Protein AF-0000000072269803 (afdb_homodimer)

Sequence (374 aa):
MGAVWAPRRAKESGGPDKSCRRLPPVCRCPGGLPLRHPNRYKWSHQEDRMQIQALGNVVLTPQPLADAEFYVRHFGFRYAAQLDWYVSLQHADLNGFFLDFMDGHHPAAPASLQGQTSKPFVAFIVDDAQAEAQRLGQAGLTLLKPVTDELWGQRRFQVGGPNGAVIEVVQRIAPDAGWVKANLGAEMGAVWAPRRAKESGGPDKSCRRLPPVCRCPGGLPLRHPNRYKWSHQEDRMQIQALGNVVLTPQPLADAEFYVRHFGFRYAAQLDWYVSLQHADLNGFFLDFMDGHHPAAPASLQGQTSKPFVAFIVDDAQAEAQRLGQAGLTLLKPVTDELWGQRRFQVGGPNGAVIEVVQRIAPDAGWVKANLGAE

Organism: Deinococcus radiodurans (strain ATCC 13939 / DSM 20539 / JCM 16871 / CCUG 27074 / LMG 4051 / NBRC 15346 / NCIMB 9279 / VKM B-1422 / R1) (NCBI:txid243230)

Secondary structure (DSSP, 8-state):
-----------------------------TT----SS--SS---SGGGSPP-SEEEEEEEES-HHHHHHHHHHHH--EEEEE-SSEEEEE-TTSTTEEEEEEETTSTTS-GGGTT-----EEEEEES-HHHHHHHHHHTTPPEEEEEEEETTTEEEEEEE-GGG-EEEEEEE-PPPHHHHHHHH---/-----------------------------TT-----S--SS---SGGGSPP-SEEEEEEEES-HHHHHHHHHHHH--EEEEE-SSEEEEE-TTSTTEEEEEEETTSTTS-GGGTT-----EEEEEES-HHHHHHHHHHTTPPEEEEEEEETTTEEEEEEE-GGG-EEEEEEE-PPPHHHHHHHH---

Nearest PDB structures (foldseek):
  3vcx-assembly1_A  TM=9.180E-01  e=2.295E-13  Rhodopseudomonas palustris CGA009
  3vcx-assembly1_B  TM=9.201E-01  e=1.139E-12  Rhodopseudomonas palustris CGA009
  3e5d-assembly1_A-2  TM=6.428E-01  e=2.412E-07  Listeria monocytogenes serotype 4b str. F2365
  1ss4-assembly1_A  TM=6.475E-01  e=5.944E-06  Bacillus cereus
  3kol-assembly1_A-2  TM=6.472E-01  e=4.270E-05  Nostoc punctiforme PCC 73102

pLDDT: mean 80.05, std 27.45, range [26.72, 98.88]

Structure (mmCIF, N/CA/C/O backbone):
data_AF-0000000072269803-model_v1
#
loop_
_entity.id
_entity.type
_entity.pdbx_description
1 polymer 'VOC domain-containing protein'
#
loop_
_atom_site.group_PDB
_atom_site.id
_atom_site.type_symbol
_atom_site.label_atom_id
_atom_site.label_alt_id
_atom_site.label_comp_id
_atom_site.label_asym_id
_atom_site.label_entity_id
_atom_site.label_seq_id
_atom_site.pdbx_PDB_ins_code
_atom_site.Cartn_x
_atom_site.Cartn_y
_atom_site.Cartn_z
_atom_site.occupancy
_atom_site.B_iso_or_equiv
_atom_site.auth_seq_id
_atom_site.auth_comp_id
_atom_site.auth_asym_id
_atom_site.auth_atom_id
_atom_site.pdbx_PDB_model_num
ATOM 1 N N . MET A 1 1 ? -11.266 -51.531 69.812 1 26.73 1 MET A N 1
ATOM 2 C CA . MET A 1 1 ? -10.281 -50.469 69.75 1 26.73 1 MET A CA 1
ATOM 3 C C . MET A 1 1 ? -10.406 -49.656 68.5 1 26.73 1 MET A C 1
ATOM 5 O O . MET A 1 1 ? -10.305 -50.188 67.375 1 26.73 1 MET A O 1
ATOM 9 N N . GLY A 1 2 ? -11.25 -48.625 68.438 1 27.83 2 GLY A N 1
ATOM 10 C CA . GLY A 1 2 ? -11.992 -47.906 67.438 1 27.83 2 GLY A CA 1
ATOM 11 C C . GLY A 1 2 ? -11.133 -47 66.625 1 27.83 2 GLY A C 1
ATOM 12 O O . GLY A 1 2 ? -10.516 -46.062 67.125 1 27.83 2 GLY A O 1
ATOM 13 N N . ALA A 1 3 ? -10.453 -47.562 65.562 1 29.95 3 ALA A N 1
ATOM 14 C CA . ALA A 1 3 ? -9.477 -46.906 64.688 1 29.95 3 ALA A CA 1
ATOM 15 C C . ALA A 1 3 ? -10.055 -45.656 64.062 1 29.95 3 ALA A C 1
ATOM 17 O O . ALA A 1 3 ? -11.125 -45.688 63.469 1 29.95 3 ALA A O 1
ATOM 18 N N . VAL A 1 4 ? -9.953 -44.5 64.75 1 29.19 4 VAL A N 1
ATOM 19 C CA . VAL A 1 4 ? -10.391 -43.156 64.438 1 29.19 4 VAL A CA 1
ATOM 20 C C . VAL A 1 4 ? -9.789 -42.75 63.094 1 29.19 4 VAL A C 1
ATOM 22 O O . VAL A 1 4 ? -8.57 -42.812 62.906 1 29.19 4 VAL A O 1
ATOM 25 N N . TRP A 1 5 ? -10.469 -42.906 61.938 1 26.72 5 TRP A N 1
ATOM 26 C CA . TRP A 1 5 ? -10.18 -42.594 60.531 1 26.72 5 TRP A CA 1
ATOM 27 C C . TRP A 1 5 ? -9.891 -41.094 60.344 1 26.72 5 TRP A C 1
ATOM 29 O O . TRP A 1 5 ? -10.758 -40.25 60.594 1 26.72 5 TRP A O 1
ATOM 39 N N . ALA A 1 6 ? -8.688 -40.625 60.781 1 31.66 6 ALA A N 1
ATOM 40 C CA . ALA A 1 6 ? -8.359 -39.219 60.625 1 31.66 6 ALA A CA 1
ATOM 41 C C . ALA A 1 6 ? -8.453 -38.781 59.188 1 31.66 6 ALA A C 1
ATOM 43 O O . ALA A 1 6 ? -7.988 -39.469 58.281 1 31.66 6 ALA A O 1
ATOM 44 N N . PRO A 1 7 ? -9.352 -37.75 58.875 1 30.16 7 PRO A N 1
ATOM 45 C CA . PRO A 1 7 ? -9.648 -37.281 57.5 1 30.16 7 PRO A CA 1
ATOM 46 C C . PRO A 1 7 ? -8.422 -36.719 56.812 1 30.16 7 PRO A C 1
ATOM 48 O O . PRO A 1 7 ? -7.562 -36.094 57.438 1 30.16 7 PRO A O 1
ATOM 51 N N . ARG A 1 8 ? -7.895 -37.406 55.75 1 29.75 8 ARG A N 1
ATOM 52 C CA . ARG A 1 8 ? -6.75 -37.031 54.906 1 29.75 8 ARG A CA 1
ATOM 53 C C . ARG A 1 8 ? -6.883 -35.625 54.375 1 29.75 8 ARG A C 1
ATOM 55 O O . ARG A 1 8 ? -7.898 -35.25 53.781 1 29.75 8 ARG A O 1
ATOM 62 N N . ARG A 1 9 ? -6.285 -34.656 55.062 1 28.06 9 ARG A N 1
ATOM 63 C CA . ARG A 1 9 ? -6.211 -33.281 54.625 1 28.06 9 ARG A CA 1
ATOM 64 C C . ARG A 1 9 ? -5.766 -33.219 53.156 1 28.06 9 ARG A C 1
ATOM 66 O O . ARG A 1 9 ? -4.773 -33.844 52.781 1 28.06 9 ARG A O 1
ATOM 73 N N . ALA A 1 10 ? -6.723 -32.875 52.219 1 29.17 10 ALA A N 1
ATOM 74 C CA . ALA A 1 10 ? -6.586 -32.656 50.781 1 29.17 10 ALA A CA 1
ATOM 75 C C . ALA A 1 10 ? -5.387 -31.766 50.469 1 29.17 10 ALA A C 1
ATOM 77 O O . ALA A 1 10 ? -5.188 -30.734 51.125 1 29.17 10 ALA A O 1
ATOM 78 N N . LYS A 1 11 ? -4.359 -32.344 49.906 1 28.97 11 LYS A N 1
ATOM 79 C CA . LYS A 1 11 ? -3.125 -31.719 49.438 1 28.97 11 LYS A CA 1
ATOM 80 C C . LYS A 1 11 ? -3.418 -30.453 48.625 1 28.97 11 LYS A C 1
ATOM 82 O O . LYS A 1 11 ? -4.359 -30.406 47.844 1 28.97 11 LYS A O 1
ATOM 87 N N . GLU A 1 12 ? -3.088 -29.266 49.125 1 29.64 12 GLU A N 1
ATOM 88 C CA . GLU A 1 12 ? -3.078 -27.922 48.5 1 29.64 12 GLU A CA 1
ATOM 89 C C . GLU A 1 12 ? -2.438 -27.953 47.125 1 29.64 12 GLU A C 1
ATOM 91 O O . GLU A 1 12 ? -1.262 -28.281 47 1 29.64 12 GLU A O 1
ATOM 96 N N . SER A 1 13 ? -3.229 -28.484 46.094 1 27.02 13 SER A N 1
ATOM 97 C CA . SER A 1 13 ? -2.736 -28.562 44.719 1 27.02 13 SER A CA 1
ATOM 98 C C . SER A 1 13 ? -2.016 -27.281 44.344 1 27.02 13 SER A C 1
ATOM 100 O O . SER A 1 13 ? -2.232 -26.219 44.938 1 27.02 13 SER A O 1
ATOM 102 N N . GLY A 1 14 ? -1.002 -27.391 43.469 1 29.14 14 GLY A N 1
ATOM 103 C CA . GLY A 1 14 ? 0.102 -26.656 42.875 1 29.14 14 GLY A CA 1
ATOM 104 C C . GLY A 1 14 ? -0.323 -25.344 42.25 1 29.14 14 GLY A C 1
ATOM 105 O O . GLY A 1 14 ? -1.505 -25.141 41.969 1 29.14 14 GLY A O 1
ATOM 106 N N . GLY A 1 15 ? 0.372 -24.25 42.594 1 30.38 15 GLY A N 1
ATOM 107 C CA . GLY A 1 15 ? 0.338 -22.859 42.156 1 30.38 15 GLY A CA 1
ATOM 108 C C . GLY A 1 15 ? 0.181 -22.719 40.656 1 30.38 15 GLY A C 1
ATOM 109 O O . GLY A 1 15 ? 0.429 -23.656 39.875 1 30.38 15 GLY A O 1
ATOM 110 N N . PRO A 1 16 ? -0.668 -21.734 40.25 1 30.94 16 PRO A N 1
ATOM 111 C CA . PRO A 1 16 ? -0.984 -21.484 38.844 1 30.94 16 PRO A CA 1
ATOM 112 C C . PRO A 1 16 ? 0.262 -21.406 37.969 1 30.94 16 PRO A C 1
ATOM 114 O O . PRO A 1 16 ? 1.328 -21 38.438 1 30.94 16 PRO A O 1
ATOM 117 N N . ASP A 1 17 ? 0.506 -22.469 37.125 1 27.98 17 ASP A N 1
ATOM 118 C CA . ASP A 1 17 ? 1.553 -22.469 36.094 1 27.98 17 ASP A CA 1
ATOM 119 C C . ASP A 1 17 ? 1.541 -21.188 35.281 1 27.98 17 ASP A C 1
ATOM 121 O O . ASP A 1 17 ? 0.57 -20.906 34.562 1 27.98 17 ASP A O 1
ATOM 125 N N . LYS A 1 18 ? 2.049 -20.062 35.844 1 32 18 LYS A N 1
ATOM 126 C CA . LYS A 1 18 ? 2.334 -18.828 35.094 1 32 18 LYS A CA 1
ATOM 127 C C . LYS A 1 18 ? 3.066 -19.141 33.781 1 32 18 LYS A C 1
ATOM 129 O O . LYS A 1 18 ? 4.199 -18.688 33.594 1 32 18 LYS A O 1
ATOM 134 N N . SER A 1 19 ? 2.92 -20.375 33.281 1 27.56 19 SER A N 1
ATOM 135 C CA . SER A 1 19 ? 3.639 -20.484 32.031 1 27.56 19 SER A CA 1
ATOM 136 C C . SER A 1 19 ? 3.197 -19.422 31.031 1 27.56 19 SER A C 1
ATOM 138 O O . SER A 1 19 ? 2.09 -19.484 30.5 1 27.56 19 SER A O 1
ATOM 140 N N . CYS A 1 20 ? 3.361 -18.188 31.422 1 27.19 20 CYS A N 1
ATOM 141 C CA . CYS A 1 20 ? 3.213 -17.156 30.406 1 27.19 20 CYS A CA 1
ATOM 142 C C . CYS A 1 20 ? 3.773 -17.625 29.078 1 27.19 20 CYS A C 1
ATOM 144 O O . CYS A 1 20 ? 4.969 -17.922 28.953 1 27.19 20 CYS A O 1
ATOM 146 N N . ARG A 1 21 ? 2.979 -18.297 28.344 1 28.14 21 ARG A N 1
ATOM 147 C CA . ARG A 1 21 ? 3.344 -18.609 26.969 1 28.14 21 ARG A CA 1
ATOM 148 C C . ARG A 1 21 ? 3.98 -17.406 26.281 1 28.14 21 ARG A C 1
ATOM 150 O O . ARG A 1 21 ? 3.35 -16.359 26.141 1 28.14 21 ARG A O 1
ATOM 157 N N . ARG A 1 22 ? 5.301 -17.188 26.406 1 28.2 22 ARG A N 1
ATOM 158 C CA . ARG A 1 22 ? 6.074 -16.281 25.578 1 28.2 22 ARG A CA 1
ATOM 159 C C . ARG A 1 22 ? 5.535 -16.266 24.141 1 28.2 22 ARG A C 1
ATOM 161 O O . ARG A 1 22 ? 5.332 -17.328 23.547 1 28.2 22 ARG A O 1
ATOM 168 N N . LEU A 1 23 ? 4.805 -15.242 23.781 1 29.41 23 LEU A N 1
ATOM 169 C CA . LEU A 1 23 ? 4.406 -15.062 22.391 1 29.41 23 LEU A CA 1
ATOM 170 C C . LEU A 1 23 ? 5.535 -15.461 21.453 1 29.41 23 LEU A C 1
ATOM 172 O O . LEU A 1 23 ? 6.711 -15.234 21.75 1 29.41 23 LEU A O 1
ATOM 176 N N . PRO A 1 24 ? 5.27 -16.453 20.562 1 27.8 24 PRO A N 1
ATOM 177 C CA . PRO A 1 24 ? 6.371 -16.875 19.688 1 27.8 24 PRO A CA 1
ATOM 178 C C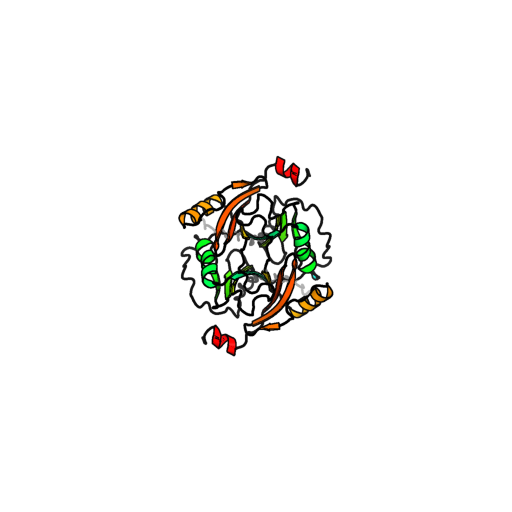 . PRO A 1 24 ? 7.164 -15.703 19.125 1 27.8 24 PRO A C 1
ATOM 180 O O . PRO A 1 24 ? 6.625 -14.602 18.984 1 27.8 24 PRO A O 1
ATOM 183 N N . PRO A 1 25 ? 8.461 -15.633 19.344 1 27.2 25 PRO A N 1
ATOM 184 C CA . PRO A 1 25 ? 9.305 -14.602 18.734 1 27.2 25 PRO A CA 1
ATOM 185 C C . PRO A 1 25 ? 8.875 -14.25 17.312 1 27.2 25 PRO A C 1
ATOM 187 O O . PRO A 1 25 ? 8.203 -15.047 16.656 1 27.2 25 PRO A O 1
ATOM 190 N N . VAL A 1 26 ? 8.922 -12.953 16.922 1 29.62 26 VAL A N 1
ATOM 191 C CA . VAL A 1 26 ? 8.82 -12.422 15.57 1 29.62 26 VAL A CA 1
ATOM 192 C C . VAL A 1 26 ? 9.445 -13.406 14.578 1 29.62 26 VAL A C 1
ATOM 194 O O . VAL A 1 26 ? 10.594 -13.812 14.75 1 29.62 26 VAL A O 1
ATOM 197 N N . CYS A 1 27 ? 8.594 -14.195 14.047 1 27.06 27 CYS A N 1
ATOM 198 C CA . CYS A 1 27 ? 9.055 -15.125 13.023 1 27.06 27 CYS A CA 1
ATOM 199 C C . CYS A 1 27 ? 10.141 -14.484 12.156 1 27.06 27 CYS A C 1
ATOM 201 O O . CYS A 1 27 ? 9.914 -13.445 11.539 1 27.06 27 CYS A O 1
ATOM 203 N N . ARG A 1 28 ? 11.32 -14.609 12.562 1 28.02 28 ARG A N 1
ATOM 204 C CA . ARG A 1 28 ? 12.375 -14.359 11.578 1 28.02 28 ARG A CA 1
ATOM 205 C C . ARG A 1 28 ? 12.039 -15.008 10.242 1 28.02 28 ARG A C 1
ATOM 207 O O . ARG A 1 28 ? 11.75 -16.203 10.18 1 28.02 28 ARG A O 1
ATOM 214 N N . CYS A 1 29 ? 11.484 -14.227 9.344 1 31.16 29 CYS A N 1
ATOM 215 C CA . CYS A 1 29 ? 11.359 -14.812 8.016 1 31.16 29 CYS A CA 1
ATOM 216 C C . CYS A 1 29 ? 12.555 -15.703 7.699 1 31.16 29 CYS A C 1
ATOM 218 O O . CYS A 1 29 ? 13.703 -15.266 7.793 1 31.16 29 CYS A O 1
ATOM 220 N N . PRO A 1 30 ? 12.367 -16.953 7.91 1 32.56 30 PRO A N 1
ATOM 221 C CA . PRO A 1 30 ? 13.57 -17.719 7.609 1 32.56 30 PRO A CA 1
ATOM 222 C C . PRO A 1 30 ? 14.359 -17.156 6.434 1 32.56 30 PRO A C 1
ATOM 224 O O . PRO A 1 30 ? 15.594 -17.141 6.461 1 32.56 30 PRO A O 1
ATOM 227 N N . GLY A 1 31 ? 13.781 -17.359 5.277 1 34.03 31 GLY A N 1
ATOM 228 C CA . GLY A 1 31 ? 14.484 -17.156 4.023 1 34.03 31 GLY A CA 1
ATOM 229 C C . GLY A 1 31 ? 14.844 -15.711 3.775 1 34.03 31 GLY A C 1
ATOM 230 O O . GLY A 1 31 ? 14.336 -15.086 2.842 1 34.03 31 GLY A O 1
ATOM 231 N N . GLY A 1 32 ? 15.008 -15 4.734 1 35.28 32 GLY A N 1
ATOM 232 C CA . GLY A 1 32 ? 15.359 -13.609 4.504 1 35.28 32 GLY A CA 1
ATOM 233 C C . GLY A 1 32 ? 16.547 -13.438 3.57 1 35.28 32 GLY A C 1
ATOM 234 O O . GLY A 1 32 ? 17.531 -14.156 3.684 1 35.28 32 GLY A O 1
ATOM 235 N N . LEU A 1 33 ? 16.234 -13.164 2.355 1 40.75 33 LEU A N 1
ATOM 236 C CA . LEU A 1 33 ? 17.359 -12.828 1.493 1 40.75 33 LEU A CA 1
ATOM 237 C C . LEU A 1 33 ? 18.344 -11.938 2.223 1 40.75 33 LEU A C 1
ATOM 239 O O . LEU A 1 33 ? 17.969 -11.133 3.074 1 40.75 33 LEU A O 1
ATOM 243 N N . PRO A 1 34 ? 19.5 -12.445 2.236 1 43.88 34 PRO A N 1
ATOM 244 C CA . PRO A 1 34 ? 20.562 -11.695 2.934 1 43.88 34 PRO A CA 1
ATOM 245 C C . PRO A 1 34 ? 20.562 -10.211 2.572 1 43.88 34 PRO A C 1
ATOM 247 O O . PRO A 1 34 ? 20.203 -9.844 1.452 1 43.88 34 PRO A O 1
ATOM 250 N N . LEU A 1 35 ? 20.469 -9.422 3.633 1 44.66 35 LEU A N 1
ATOM 251 C CA . LEU A 1 35 ? 20.688 -7.988 3.51 1 44.66 35 LEU A CA 1
ATOM 252 C C . LEU A 1 35 ? 22.109 -7.695 3.045 1 44.66 35 LEU A C 1
ATOM 254 O O . LEU A 1 35 ? 23.078 -8.148 3.662 1 44.66 35 LEU A O 1
ATOM 258 N N . ARG A 1 36 ? 22.266 -7.664 1.857 1 41.09 36 ARG A N 1
ATOM 259 C CA . ARG A 1 36 ? 23.625 -7.32 1.49 1 41.09 36 ARG A CA 1
ATOM 260 C C . ARG A 1 36 ? 24.125 -6.102 2.271 1 41.09 36 ARG A C 1
ATOM 262 O O . ARG A 1 36 ? 25.297 -6 2.592 1 41.09 36 ARG A O 1
ATOM 269 N N . HIS A 1 37 ? 23.516 -4.984 1.985 1 44.38 37 HIS A N 1
ATOM 270 C CA . HIS A 1 37 ? 24.094 -3.736 2.467 1 44.38 37 HIS A CA 1
ATOM 271 C C . HIS A 1 37 ? 23.516 -3.35 3.826 1 44.38 37 HIS A C 1
ATOM 273 O O . HIS A 1 37 ? 22.297 -3.145 3.957 1 44.38 37 HIS A O 1
ATOM 279 N N . PRO A 1 38 ? 24.234 -3.691 4.93 1 44.19 38 PRO A N 1
ATOM 280 C CA . PRO A 1 38 ? 23.75 -3.205 6.223 1 44.19 38 PRO A CA 1
ATOM 281 C C . PRO A 1 38 ? 23.25 -1.766 6.16 1 44.19 38 PRO A C 1
ATOM 283 O O . PRO A 1 38 ? 23.688 -0.989 5.309 1 44.19 38 PRO A O 1
ATOM 286 N N . ASN A 1 39 ? 21.969 -1.519 6.746 1 49.59 39 ASN A N 1
ATOM 287 C CA . ASN A 1 39 ? 21.312 -0.212 6.801 1 49.59 39 ASN A CA 1
ATOM 288 C C . ASN A 1 39 ? 22.328 0.896 7.113 1 49.59 39 ASN A C 1
ATOM 290 O O . ASN A 1 39 ? 22.781 1.017 8.25 1 49.59 39 ASN A O 1
ATOM 294 N N . ARG A 1 40 ? 23.172 1.251 6.273 1 45.72 40 ARG A N 1
ATOM 295 C CA . ARG A 1 40 ? 24.078 2.391 6.426 1 45.72 40 ARG A CA 1
ATOM 296 C C . ARG A 1 40 ? 23.391 3.537 7.156 1 45.72 40 ARG A C 1
ATOM 298 O O . ARG A 1 40 ? 24.031 4.488 7.59 1 45.72 40 ARG A O 1
ATOM 305 N N . TYR A 1 41 ? 22.172 3.684 6.926 1 45.94 41 TYR A N 1
ATOM 306 C CA . TYR A 1 41 ? 21.484 4.758 7.633 1 45.94 41 TYR A CA 1
ATOM 307 C C . TYR A 1 41 ? 21.172 4.348 9.062 1 45.94 41 TYR A C 1
ATOM 309 O O . TYR A 1 41 ? 20.281 3.523 9.297 1 45.94 41 TYR A O 1
ATOM 317 N N . LYS A 1 42 ? 22.281 4.219 9.773 1 43.97 42 LYS A N 1
ATOM 318 C CA . LYS A 1 42 ? 22.125 3.959 11.203 1 43.97 42 LYS A CA 1
ATOM 319 C C . LYS A 1 42 ? 21.141 4.953 11.828 1 43.97 42 LYS A C 1
ATOM 321 O O . LYS A 1 42 ? 21.453 6.145 11.93 1 43.97 42 LYS A O 1
ATOM 326 N N . TRP A 1 43 ? 19.859 4.773 11.516 1 46.03 43 TRP A N 1
ATOM 327 C CA . TRP A 1 43 ? 19.031 5.535 12.445 1 46.03 43 TRP A CA 1
ATOM 328 C C . TRP A 1 43 ? 19.547 5.379 13.883 1 46.03 43 TRP A C 1
ATOM 330 O O . TRP A 1 43 ? 19.625 4.262 14.398 1 46.03 43 TRP A O 1
ATOM 340 N N . SER A 1 44 ? 20.656 5.941 14.117 1 43.97 44 SER A N 1
ATOM 341 C CA . SER A 1 44 ? 21.234 5.867 15.445 1 43.97 44 SER A CA 1
ATOM 342 C C . SER A 1 44 ? 20.188 5.508 16.5 1 43.97 44 SER A C 1
ATOM 344 O O . SER A 1 44 ? 20.406 4.598 17.297 1 43.97 44 SER A O 1
ATOM 346 N N . HIS A 1 45 ? 19.375 6.445 17.094 1 45.5 45 HIS A N 1
ATOM 347 C CA . HIS A 1 45 ? 18.469 6.262 18.219 1 45.5 45 HIS A CA 1
ATOM 348 C C . HIS A 1 45 ? 17.047 5.984 17.734 1 45.5 45 HIS A C 1
ATOM 350 O O . HIS A 1 45 ? 16.562 6.625 16.797 1 45.5 45 HIS A O 1
ATOM 356 N N . GLN A 1 46 ? 16.594 4.691 17.891 1 48.53 46 GLN A N 1
ATOM 357 C CA . GLN A 1 46 ? 15.18 4.344 17.797 1 48.53 46 GLN A CA 1
ATOM 358 C C . GLN A 1 46 ? 14.297 5.578 17.938 1 48.53 46 GLN A C 1
ATOM 360 O O . GLN A 1 46 ? 13.234 5.66 17.312 1 48.53 46 GLN A O 1
ATOM 365 N N . GLU A 1 47 ? 14.875 6.551 18.594 1 52.53 47 GLU A N 1
ATOM 366 C CA . GLU A 1 47 ? 14.102 7.738 18.953 1 52.53 47 GLU A CA 1
ATOM 367 C C . GLU A 1 47 ? 13.938 8.664 17.75 1 52.53 47 GLU A C 1
ATOM 369 O O . GLU A 1 47 ? 13.023 9.492 17.719 1 52.53 47 GLU A O 1
ATOM 374 N N . ASP A 1 48 ? 14.695 8.305 16.703 1 65.38 48 ASP A N 1
ATOM 375 C CA . ASP A 1 48 ? 14.641 9.328 15.656 1 65.38 48 ASP A CA 1
ATOM 376 C C . ASP A 1 48 ? 13.797 8.867 14.477 1 65.38 48 ASP A C 1
ATOM 378 O O . ASP A 1 48 ? 13.602 9.609 13.508 1 65.38 48 ASP A O 1
ATOM 382 N N . ARG A 1 49 ? 13.18 7.754 14.711 1 79.12 49 ARG A N 1
ATOM 383 C CA . ARG A 1 49 ? 12.352 7.277 13.609 1 79.12 49 ARG A CA 1
ATOM 384 C C . ARG A 1 49 ? 10.914 7.758 13.758 1 79.12 49 ARG A C 1
ATOM 386 O O . ARG A 1 49 ? 10.438 7.961 14.875 1 79.12 49 ARG A O 1
ATOM 393 N N . MET A 1 50 ? 10.414 7.957 12.609 1 92.81 50 MET A N 1
ATOM 394 C CA . MET A 1 50 ? 9 8.328 12.641 1 92.81 50 MET A CA 1
ATOM 395 C C . MET A 1 50 ? 8.164 7.211 13.258 1 92.81 50 MET A C 1
ATOM 397 O O . MET A 1 50 ? 8.297 6.047 12.875 1 92.81 50 MET A O 1
ATOM 401 N N . GLN A 1 51 ? 7.367 7.609 14.227 1 95.06 51 GLN A N 1
ATOM 402 C CA . GLN A 1 51 ? 6.391 6.66 14.75 1 95.06 51 GLN A CA 1
ATOM 403 C C . GLN A 1 51 ? 5.105 6.676 13.93 1 95.06 51 GLN A C 1
ATOM 405 O O . GLN A 1 51 ? 4.473 7.723 13.773 1 95.06 51 GLN A O 1
ATOM 410 N N . ILE A 1 52 ? 4.734 5.516 13.422 1 97.81 52 ILE A N 1
ATOM 411 C CA . ILE A 1 52 ? 3.572 5.41 12.547 1 97.81 52 ILE A CA 1
ATOM 412 C C . ILE A 1 52 ? 2.484 4.582 13.227 1 97.81 52 ILE A C 1
ATOM 414 O O . ILE A 1 52 ? 2.736 3.461 13.672 1 97.81 52 ILE A O 1
ATOM 418 N N . GLN A 1 53 ? 1.297 5.188 13.32 1 97.62 53 GLN A N 1
ATOM 419 C CA . GLN A 1 53 ? 0.162 4.508 13.938 1 97.62 53 GLN A CA 1
ATOM 420 C C . GLN A 1 53 ? -0.556 3.613 12.93 1 97.62 53 GLN A C 1
ATOM 422 O O . GLN A 1 53 ? -1.113 2.578 13.297 1 97.62 53 GLN A O 1
ATOM 427 N N . ALA A 1 54 ? -0.613 4.027 11.734 1 98.25 54 ALA A N 1
ATOM 428 C CA . ALA A 1 54 ? -1.283 3.322 10.648 1 98.25 54 ALA A CA 1
ATOM 429 C C . ALA A 1 54 ? -0.791 3.814 9.289 1 98.25 54 ALA A C 1
ATOM 431 O O . ALA A 1 54 ? -0.125 4.848 9.203 1 98.25 54 ALA A O 1
ATOM 432 N N . LEU A 1 55 ? -1.022 3.055 8.273 1 98.56 55 LEU A N 1
ATOM 433 C CA . LEU A 1 55 ? -0.688 3.404 6.898 1 98.56 55 LEU A CA 1
ATOM 434 C C . LEU A 1 55 ? -1.896 3.23 5.98 1 98.56 55 LEU A C 1
ATOM 436 O O . LEU A 1 55 ? -2.619 2.238 6.086 1 98.56 55 LEU A O 1
ATOM 440 N N . GLY A 1 56 ? -2.113 4.254 5.195 1 98.69 56 GLY A N 1
ATOM 441 C CA . GLY A 1 56 ? -3.088 4.148 4.121 1 98.69 56 GLY A CA 1
ATOM 442 C C . GLY A 1 56 ? -2.453 4.082 2.744 1 98.69 56 GLY A C 1
ATOM 443 O O . GLY A 1 56 ? -1.655 4.949 2.381 1 98.69 56 GLY A O 1
ATOM 444 N N . ASN A 1 57 ? -2.689 3.02 2.016 1 98.75 57 ASN A N 1
ATOM 445 C CA . ASN A 1 57 ? -2.449 3.002 0.576 1 98.75 57 ASN A CA 1
ATOM 446 C C . ASN A 1 57 ? -3.617 3.615 -0.193 1 98.75 57 ASN A C 1
ATOM 448 O O . ASN A 1 57 ? -4.707 3.043 -0.234 1 98.75 57 ASN A O 1
ATOM 452 N N . VAL A 1 58 ? -3.395 4.762 -0.805 1 98.75 58 VAL A N 1
ATOM 453 C CA . VAL A 1 58 ? -4.516 5.516 -1.357 1 98.75 58 VAL A CA 1
ATOM 454 C C . VAL A 1 58 ? -4.574 5.32 -2.871 1 98.75 58 VAL A C 1
ATOM 456 O O . VAL A 1 58 ? -3.619 5.645 -3.582 1 98.75 58 VAL A O 1
ATOM 459 N N . VAL A 1 59 ? -5.676 4.781 -3.33 1 98.62 59 VAL A N 1
ATOM 460 C CA . VAL A 1 59 ? -5.957 4.574 -4.746 1 98.62 59 VAL A CA 1
ATOM 461 C C . VAL A 1 59 ? -6.848 5.699 -5.27 1 98.62 59 VAL A C 1
ATOM 463 O O . VAL A 1 59 ? -7.977 5.875 -4.805 1 98.62 59 VAL A O 1
ATOM 466 N N . LEU A 1 60 ? -6.324 6.5 -6.199 1 98.62 60 LEU A N 1
ATOM 467 C CA . LEU A 1 60 ? -7.141 7.516 -6.855 1 98.62 60 LEU A CA 1
ATOM 468 C C . LEU A 1 60 ? -8.016 6.898 -7.941 1 98.62 60 LEU A C 1
ATOM 470 O O . LEU A 1 60 ? -7.516 6.152 -8.789 1 98.62 60 LEU A O 1
ATOM 474 N N . THR A 1 61 ? -9.281 7.141 -7.891 1 98.38 61 THR A N 1
ATOM 475 C CA . THR A 1 61 ? -10.242 6.535 -8.805 1 98.38 61 THR A CA 1
ATOM 476 C C . THR A 1 61 ? -11.469 7.422 -8.961 1 98.38 61 THR A C 1
ATOM 478 O O . THR A 1 61 ? -11.836 8.156 -8.039 1 98.38 61 THR A O 1
ATOM 481 N N . PRO A 1 62 ? -12.141 7.348 -10.109 1 96.62 62 PRO A N 1
ATOM 482 C CA . PRO A 1 62 ? -13.398 8.078 -10.25 1 96.62 62 PRO A CA 1
ATOM 483 C C . PRO A 1 62 ? -14.57 7.371 -9.57 1 96.62 62 PRO A C 1
ATOM 485 O O . PRO A 1 62 ? -15.648 7.949 -9.43 1 96.62 62 PRO A O 1
ATOM 488 N N . GLN A 1 63 ? -14.359 6.156 -9.109 1 97.19 63 GLN A N 1
ATOM 489 C CA . GLN A 1 63 ? -15.438 5.352 -8.531 1 97.19 63 GLN A CA 1
ATOM 490 C C . GLN A 1 63 ? -14.992 4.688 -7.234 1 97.19 63 GLN A C 1
ATOM 492 O O . GLN A 1 63 ? -14.875 3.465 -7.16 1 97.19 63 GLN A O 1
ATOM 497 N N . PRO A 1 64 ? -14.898 5.48 -6.188 1 98.06 64 PRO A N 1
ATOM 498 C CA . PRO A 1 64 ? -14.32 4.949 -4.949 1 98.06 64 PRO A CA 1
ATOM 499 C C . PRO A 1 64 ? -15.094 3.744 -4.41 1 98.06 64 PRO A C 1
ATOM 501 O O . PRO A 1 64 ? -14.492 2.709 -4.105 1 98.06 64 PRO A O 1
ATOM 504 N N . LEU A 1 65 ? -16.375 3.83 -4.367 1 97.62 65 LEU A N 1
ATOM 505 C CA . LEU A 1 65 ? -17.172 2.76 -3.764 1 97.62 65 LEU A CA 1
ATOM 506 C C . LEU A 1 65 ? -17.125 1.501 -4.621 1 97.62 65 LEU A C 1
ATOM 508 O O . LEU A 1 65 ? -16.906 0.401 -4.105 1 97.62 65 LEU A O 1
ATOM 512 N N . ALA A 1 66 ? -17.266 1.651 -5.902 1 97.31 66 ALA A N 1
ATOM 513 C CA . ALA A 1 66 ? -17.281 0.503 -6.805 1 97.31 66 ALA A CA 1
ATOM 514 C C . ALA A 1 66 ? -15.938 -0.226 -6.77 1 97.31 66 ALA A C 1
ATOM 516 O O . ALA A 1 66 ? -15.891 -1.458 -6.738 1 97.31 66 ALA A O 1
ATOM 517 N N . ASP A 1 67 ? -14.859 0.499 -6.75 1 98.19 67 ASP A N 1
ATOM 518 C CA . ASP A 1 67 ? -13.531 -0.11 -6.734 1 98.19 67 ASP A CA 1
ATOM 519 C C . ASP A 1 67 ? -13.25 -0.791 -5.398 1 98.19 67 ASP A C 1
ATOM 521 O O . ASP A 1 67 ? -12.656 -1.871 -5.355 1 98.19 67 ASP A O 1
ATOM 525 N N . ALA A 1 68 ? -13.727 -0.182 -4.32 1 98.19 68 ALA A N 1
ATOM 526 C CA . ALA A 1 68 ? -13.555 -0.769 -2.996 1 98.19 68 ALA A CA 1
ATOM 527 C C . ALA A 1 68 ? -14.328 -2.082 -2.875 1 98.19 68 ALA A C 1
ATOM 529 O O . ALA A 1 68 ? -13.852 -3.027 -2.238 1 98.19 68 ALA A O 1
ATOM 530 N N . GLU A 1 69 ? -15.438 -2.166 -3.482 1 97.38 69 GLU A N 1
ATOM 531 C CA . GLU A 1 69 ? -16.297 -3.338 -3.391 1 97.38 69 GLU A CA 1
ATOM 532 C C . GLU A 1 69 ? -15.594 -4.59 -3.902 1 97.38 69 GLU A C 1
ATOM 534 O O . GLU A 1 69 ? -15.812 -5.688 -3.387 1 97.38 69 GLU A O 1
ATOM 539 N N . PHE A 1 70 ? -14.773 -4.445 -4.832 1 97.31 70 PHE A N 1
ATOM 540 C CA . PHE A 1 70 ? -14 -5.551 -5.375 1 97.31 70 PHE A CA 1
ATOM 541 C C . PHE A 1 70 ? -13.219 -6.258 -4.27 1 97.31 70 PHE A C 1
ATOM 543 O O . PHE A 1 70 ? -13.211 -7.488 -4.203 1 97.31 70 PHE A O 1
ATOM 550 N N . TYR A 1 71 ? -12.602 -5.516 -3.4 1 97.62 71 TYR A N 1
ATOM 551 C CA . TYR A 1 71 ? -11.742 -6.062 -2.355 1 97.62 71 TYR A CA 1
ATOM 552 C C . TYR A 1 71 ? -12.57 -6.609 -1.2 1 97.62 71 TYR A C 1
ATOM 554 O O . TYR A 1 71 ? -12.148 -7.539 -0.509 1 97.62 71 TYR A O 1
ATOM 562 N N . VAL A 1 72 ? -13.727 -5.992 -0.993 1 96.44 72 VAL A N 1
ATOM 563 C CA . VAL A 1 72 ? -14.648 -6.504 0.016 1 96.44 72 VAL A CA 1
ATOM 564 C C . VAL A 1 72 ? -15.195 -7.859 -0.424 1 96.44 72 VAL A C 1
ATOM 566 O O . VAL A 1 72 ? -15.195 -8.812 0.353 1 96.44 72 VAL A O 1
ATOM 569 N N . ARG A 1 73 ? -15.5 -7.938 -1.66 1 95.06 73 ARG A N 1
ATOM 570 C CA . ARG A 1 73 ? -16.141 -9.133 -2.197 1 95.06 73 ARG A CA 1
ATOM 571 C C . ARG A 1 73 ? -15.148 -10.289 -2.295 1 95.06 73 ARG A C 1
ATOM 573 O O . ARG A 1 73 ? -15.5 -11.438 -2.027 1 95.06 73 ARG A O 1
ATOM 580 N N . HIS A 1 74 ? -13.93 -9.969 -2.605 1 96.75 74 HIS A N 1
ATOM 581 C CA . HIS A 1 74 ? -13.102 -11.078 -3.059 1 96.75 74 HIS A CA 1
ATOM 582 C C . HIS A 1 74 ? -11.938 -11.32 -2.1 1 96.75 74 HIS A C 1
ATOM 584 O O . HIS A 1 74 ? -11.328 -12.391 -2.115 1 96.75 74 HIS A O 1
ATOM 590 N N . PHE A 1 75 ? -11.633 -10.344 -1.194 1 97.31 75 PHE A N 1
ATOM 591 C CA . PHE A 1 75 ? -10.367 -10.484 -0.489 1 97.31 75 PHE A CA 1
ATOM 592 C C . PHE A 1 75 ? -10.555 -10.281 1.009 1 97.31 75 PHE A C 1
ATOM 594 O O . PHE A 1 75 ? -9.578 -10.164 1.752 1 97.31 75 PHE A O 1
ATOM 601 N N . GLY A 1 76 ? -11.727 -10.156 1.454 1 95.44 76 GLY A N 1
ATOM 602 C CA . GLY A 1 76 ? -12.016 -10.188 2.879 1 95.44 76 GLY A CA 1
ATOM 603 C C . GLY A 1 76 ? -11.891 -8.836 3.547 1 95.44 76 GLY A C 1
ATOM 604 O O . GLY A 1 76 ? -11.867 -8.742 4.777 1 95.44 76 GLY A O 1
ATOM 605 N N . PHE A 1 77 ? -11.805 -7.797 2.775 1 96.94 77 PHE A N 1
ATOM 606 C CA . PHE A 1 77 ? -11.742 -6.461 3.35 1 96.94 77 PHE A CA 1
ATOM 607 C C . PHE A 1 77 ? -13.117 -6.023 3.852 1 96.94 77 PHE A C 1
ATOM 609 O O . PHE A 1 77 ? -14.141 -6.559 3.418 1 96.94 77 PHE A O 1
ATOM 616 N N . ARG A 1 78 ? -13.023 -5.09 4.832 1 95.69 78 ARG A N 1
ATOM 617 C CA . ARG A 1 78 ? -14.227 -4.473 5.375 1 95.69 78 ARG A CA 1
ATOM 618 C C . ARG A 1 78 ? -14.125 -2.951 5.348 1 95.69 78 ARG A C 1
ATOM 620 O O . ARG A 1 78 ? -13.023 -2.398 5.332 1 95.69 78 ARG A O 1
ATOM 627 N N . TYR A 1 79 ? -15.25 -2.352 5.332 1 95.25 79 TYR A N 1
ATOM 628 C CA . TYR A 1 79 ? -15.281 -0.895 5.297 1 95.25 79 TYR A CA 1
ATOM 629 C C . TYR A 1 79 ? -14.844 -0.306 6.633 1 95.25 79 TYR A C 1
ATOM 631 O O . TYR A 1 79 ? -15.305 -0.743 7.691 1 95.25 79 TYR A O 1
ATOM 639 N N . ALA A 1 80 ? -13.961 0.611 6.566 1 95.06 80 ALA A N 1
ATOM 640 C CA . ALA A 1 80 ? -13.578 1.407 7.73 1 95.06 80 ALA A CA 1
ATOM 641 C C . ALA A 1 80 ? -14.227 2.787 7.688 1 95.06 80 ALA A C 1
ATOM 643 O O . ALA A 1 80 ? -14.469 3.4 8.727 1 95.06 80 ALA A O 1
ATOM 644 N N . ALA A 1 81 ? -14.492 3.357 6.504 1 94.06 81 ALA A N 1
ATOM 645 C CA . ALA A 1 81 ? -15.18 4.621 6.246 1 94.06 81 ALA A CA 1
ATOM 646 C C . ALA A 1 81 ? -15.789 4.641 4.848 1 94.06 81 ALA A C 1
ATOM 648 O O . ALA A 1 81 ? -15.234 4.055 3.914 1 94.06 81 ALA A O 1
ATOM 649 N N . GLN A 1 82 ? -16.922 5.293 4.746 1 94.19 82 GLN A N 1
ATOM 650 C CA . GLN A 1 82 ? -17.594 5.438 3.461 1 94.19 82 GLN A CA 1
ATOM 651 C C . GLN A 1 82 ? -18.156 6.84 3.291 1 94.19 82 GLN A C 1
ATOM 653 O O . GLN A 1 82 ? -19.125 7.211 3.969 1 94.19 82 GLN A O 1
ATOM 658 N N . LEU A 1 83 ? -17.531 7.547 2.488 1 93.69 83 LEU A N 1
ATOM 659 C CA . LEU A 1 83 ? -18.031 8.812 1.967 1 93.69 83 LEU A CA 1
ATOM 660 C C . LEU A 1 83 ? -18.234 8.734 0.458 1 93.69 83 LEU A C 1
ATOM 662 O O . LEU A 1 83 ? -17.828 7.766 -0.181 1 93.69 83 LEU A O 1
ATOM 666 N N . ASP A 1 84 ? -18.891 9.727 -0.04 1 92.81 84 ASP A N 1
ATOM 667 C CA . ASP A 1 84 ? -19.125 9.719 -1.48 1 92.81 84 ASP A CA 1
ATOM 668 C C . ASP A 1 84 ? -17.812 9.781 -2.252 1 92.81 84 ASP A C 1
ATOM 670 O O . ASP A 1 84 ? -17.641 9.094 -3.262 1 92.81 84 ASP A O 1
ATOM 674 N N . TRP A 1 85 ? -16.859 10.562 -1.724 1 95.81 85 TRP A N 1
ATOM 675 C CA . TRP A 1 85 ? -15.633 10.828 -2.461 1 95.81 85 TRP A CA 1
ATOM 676 C C . TRP A 1 85 ? -14.469 10.016 -1.892 1 95.81 85 TRP A C 1
ATOM 678 O O . TRP A 1 85 ? -13.352 10.078 -2.41 1 95.81 85 TRP A O 1
ATOM 688 N N . TYR A 1 86 ? -14.766 9.195 -0.869 1 97.56 86 TYR A N 1
ATOM 689 C CA . TYR A 1 86 ? -13.695 8.508 -0.161 1 97.56 86 TYR A CA 1
ATOM 690 C C . TYR A 1 86 ? -14.219 7.246 0.52 1 97.56 86 TYR A C 1
ATOM 692 O O . TYR A 1 86 ? -15.203 7.293 1.256 1 97.56 86 TYR A O 1
ATOM 700 N N . VAL A 1 87 ? -13.547 6.105 0.294 1 98.12 87 VAL A N 1
ATOM 701 C CA . VAL A 1 87 ? -13.836 4.84 0.958 1 98.12 87 VAL A CA 1
ATOM 702 C C . VAL A 1 87 ? -12.547 4.254 1.538 1 98.12 87 VAL A C 1
ATOM 704 O O . VAL A 1 87 ? -11.523 4.203 0.859 1 98.12 87 VAL A O 1
ATOM 707 N N . SER A 1 88 ? -12.594 3.9 2.805 1 98.31 88 SER A N 1
ATOM 708 C CA . SER A 1 88 ? -11.469 3.232 3.457 1 98.31 88 SER A CA 1
ATOM 709 C C . SER A 1 88 ? -11.812 1.786 3.797 1 98.31 88 SER A C 1
ATOM 711 O O . SER A 1 88 ? -12.898 1.501 4.312 1 98.31 88 SER A O 1
ATOM 713 N N . LEU A 1 89 ? -10.883 0.934 3.438 1 98 89 LEU A N 1
ATOM 714 C CA . LEU A 1 89 ? -11.031 -0.478 3.777 1 98 89 LEU A CA 1
ATOM 715 C C . LEU A 1 89 ? -9.969 -0.909 4.785 1 98 89 LEU A C 1
ATOM 717 O O . LEU A 1 89 ? -8.859 -0.385 4.777 1 98 89 LEU A O 1
ATOM 721 N N . GLN A 1 90 ? -10.336 -1.893 5.586 1 97.06 90 GLN A N 1
ATOM 722 C CA . GLN A 1 90 ? -9.43 -2.559 6.512 1 97.06 90 GLN A CA 1
ATOM 723 C C . GLN A 1 90 ? -9.586 -4.074 6.445 1 97.06 90 GLN A C 1
ATOM 725 O O . GLN A 1 90 ? -10.531 -4.578 5.84 1 97.06 90 GLN A O 1
ATOM 730 N N . HIS A 1 91 ? -8.633 -4.77 6.902 1 96.5 91 HIS A N 1
ATOM 731 C CA . HIS A 1 91 ? -8.648 -6.227 6.98 1 96.5 91 HIS A CA 1
ATOM 732 C C . HIS A 1 91 ? -8.289 -6.707 8.383 1 96.5 91 HIS A C 1
ATOM 734 O O . HIS A 1 91 ? -7.367 -6.172 9.008 1 96.5 91 HIS A O 1
ATOM 740 N N . ALA A 1 92 ? -8.93 -7.711 8.891 1 94.19 92 ALA A N 1
ATOM 741 C CA . ALA A 1 92 ? -8.766 -8.18 10.266 1 94.19 92 ALA A CA 1
ATOM 742 C C . ALA A 1 92 ? -7.34 -8.664 10.508 1 94.19 92 ALA A C 1
ATOM 744 O O . ALA A 1 92 ? -6.824 -8.562 11.625 1 94.19 92 ALA A O 1
ATOM 745 N N . ASP A 1 93 ? -6.684 -9.117 9.5 1 95.75 93 ASP A N 1
ATOM 746 C CA . ASP A 1 93 ? -5.352 -9.703 9.641 1 95.75 93 ASP A CA 1
ATOM 747 C C . ASP A 1 93 ? -4.266 -8.648 9.453 1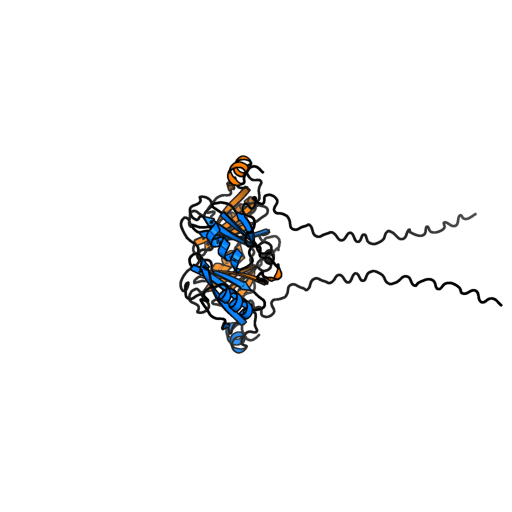 95.75 93 ASP A C 1
ATOM 749 O O . ASP A 1 93 ? -3.078 -8.938 9.617 1 95.75 93 ASP A O 1
ATOM 753 N N . LEU A 1 94 ? -4.641 -7.441 9.055 1 95.75 94 LEU A N 1
ATOM 754 C CA . LEU A 1 94 ? -3.682 -6.387 8.742 1 95.75 94 LEU A CA 1
ATOM 755 C C . LEU A 1 94 ? -3.92 -5.156 9.609 1 95.75 94 LEU A C 1
ATOM 757 O O . LEU A 1 94 ? -4.316 -4.102 9.109 1 95.75 94 LEU A O 1
ATOM 761 N N . ASN A 1 95 ? -3.473 -5.277 10.82 1 93.69 95 ASN A N 1
ATOM 762 C CA . ASN A 1 95 ? -3.686 -4.18 11.758 1 93.69 95 ASN A CA 1
ATOM 763 C C . ASN A 1 95 ? -2.881 -2.943 11.359 1 93.69 95 ASN A C 1
ATOM 765 O O . ASN A 1 95 ? -1.696 -3.047 11.031 1 93.69 95 ASN A O 1
ATOM 769 N N . GLY A 1 96 ? -3.59 -1.849 11.32 1 94.69 96 GLY A N 1
ATOM 770 C CA . GLY A 1 96 ? -2.916 -0.59 11.039 1 94.69 96 GLY A CA 1
ATOM 771 C C . GLY A 1 96 ? -2.764 -0.313 9.555 1 94.69 96 GLY A C 1
ATOM 772 O O . GLY A 1 96 ? -2.127 0.668 9.164 1 94.69 96 GLY A O 1
ATOM 773 N N . PHE A 1 97 ? -3.309 -1.148 8.766 1 97.31 97 PHE A N 1
ATOM 774 C CA . PHE A 1 97 ? -3.27 -0.94 7.324 1 97.31 97 PHE A CA 1
ATOM 775 C C . PHE A 1 97 ? -4.656 -0.609 6.789 1 97.31 97 PHE A C 1
ATOM 777 O O . PHE A 1 97 ? -5.645 -1.244 7.168 1 97.31 97 PHE A O 1
ATOM 784 N N . PHE A 1 98 ? -4.648 0.369 5.906 1 98.31 98 PHE A N 1
ATOM 785 C CA . PHE A 1 98 ? -5.875 0.732 5.203 1 98.31 98 PHE A CA 1
ATOM 786 C C . PHE A 1 98 ? -5.641 0.777 3.697 1 98.31 98 PHE A C 1
ATOM 788 O O . PHE A 1 98 ? -4.598 1.24 3.238 1 98.31 98 PHE A O 1
ATOM 795 N N . LEU A 1 99 ? -6.543 0.21 2.971 1 98.69 99 LEU A N 1
ATOM 796 C CA . LEU A 1 99 ? -6.648 0.413 1.529 1 98.69 99 LEU A CA 1
ATOM 797 C C . LEU A 1 99 ? -7.73 1.435 1.202 1 98.69 99 LEU A C 1
ATOM 799 O O . LEU A 1 99 ? -8.922 1.144 1.328 1 98.69 99 LEU A O 1
ATOM 803 N N . ASP A 1 100 ? -7.27 2.619 0.774 1 98.81 100 ASP A N 1
ATOM 804 C CA . ASP A 1 100 ? -8.172 3.754 0.628 1 98.81 100 ASP A CA 1
ATOM 805 C C . ASP A 1 100 ? -8.43 4.066 -0.844 1 98.81 100 ASP A C 1
ATOM 807 O O . ASP A 1 100 ? -7.52 3.982 -1.67 1 98.81 100 ASP A O 1
ATOM 811 N N . PHE A 1 101 ? -9.656 4.391 -1.111 1 98.75 101 PHE A N 1
ATOM 812 C CA . PHE A 1 101 ? -10.086 4.805 -2.443 1 98.75 101 PHE A CA 1
ATOM 813 C C . PHE A 1 101 ? -10.617 6.23 -2.424 1 98.75 101 PHE A C 1
ATOM 815 O O . PHE A 1 101 ? -11.57 6.527 -1.699 1 98.75 101 PHE A O 1
ATOM 822 N N . MET A 1 102 ? -10 7.102 -3.184 1 98.56 102 MET A N 1
ATOM 823 C CA . MET A 1 102 ? -10.328 8.523 -3.191 1 98.56 102 MET A CA 1
ATOM 824 C C . MET A 1 102 ? -10.672 8.992 -4.602 1 98.56 102 MET A C 1
ATOM 826 O O . MET A 1 102 ? -10.008 8.617 -5.566 1 98.56 102 MET A O 1
ATOM 830 N N . ASP A 1 103 ? -11.703 9.797 -4.66 1 98.06 103 ASP A N 1
ATOM 831 C CA . ASP A 1 103 ? -11.992 10.469 -5.926 1 98.06 103 ASP A CA 1
ATOM 832 C C . ASP A 1 103 ? -10.836 11.383 -6.332 1 98.06 103 ASP A C 1
ATOM 834 O O . ASP A 1 103 ? -10.539 12.367 -5.652 1 98.06 103 ASP A O 1
ATOM 838 N N . GLY A 1 104 ? -10.227 11.078 -7.5 1 97 104 GLY A N 1
ATOM 839 C CA . GLY A 1 104 ? -9.047 11.805 -7.953 1 97 104 GLY A CA 1
ATOM 840 C C . GLY A 1 104 ? -9.336 13.258 -8.289 1 97 104 GLY A C 1
ATOM 841 O O . GLY A 1 104 ? -8.414 14.062 -8.422 1 97 104 GLY A O 1
ATOM 842 N N . HIS A 1 105 ? -10.609 13.617 -8.383 1 95.75 105 HIS A N 1
ATOM 843 C CA . HIS A 1 105 ? -10.969 14.992 -8.711 1 95.75 105 HIS A CA 1
ATOM 844 C C . HIS A 1 105 ? -11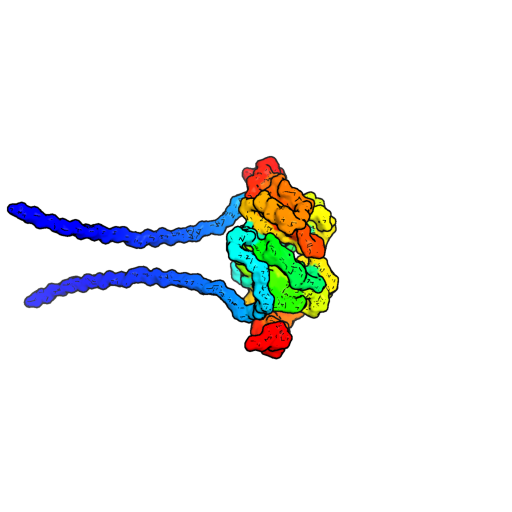.344 15.773 -7.457 1 95.75 105 HIS A C 1
ATOM 846 O O . HIS A 1 105 ? -11.562 16.984 -7.523 1 95.75 105 HIS A O 1
ATOM 852 N N . HIS A 1 106 ? -11.438 15.117 -6.371 1 95.69 106 HIS A N 1
ATOM 853 C CA . HIS A 1 106 ? -11.719 15.805 -5.121 1 95.69 106 HIS A CA 1
ATOM 854 C C . HIS A 1 106 ? -10.531 16.656 -4.684 1 95.69 106 HIS A C 1
ATOM 856 O O . HIS A 1 106 ? -9.383 16.25 -4.828 1 95.69 106 HIS A O 1
ATOM 862 N N . PRO A 1 107 ? -10.812 17.781 -4.035 1 94.38 107 PRO A N 1
ATOM 863 C CA . PRO A 1 107 ? -9.727 18.688 -3.643 1 94.38 107 PRO A CA 1
ATOM 864 C C . PRO A 1 107 ? -8.789 18.078 -2.605 1 94.38 107 PRO A C 1
ATOM 866 O O . PRO A 1 107 ? -7.688 18.578 -2.387 1 94.38 107 PRO A O 1
ATOM 869 N N . ALA A 1 108 ? -9.172 17.031 -2.004 1 94.69 108 ALA A N 1
ATOM 870 C CA . ALA A 1 108 ? -8.32 16.344 -1.028 1 94.69 108 ALA A CA 1
ATOM 871 C C . ALA A 1 108 ? -7.184 15.594 -1.717 1 94.69 108 ALA A C 1
ATOM 873 O O . ALA A 1 108 ? -6.188 15.242 -1.081 1 94.69 108 ALA A O 1
ATOM 874 N N . ALA A 1 109 ? -7.363 15.281 -3.02 1 97.38 109 ALA A N 1
ATOM 875 C CA . ALA A 1 109 ? -6.32 14.586 -3.775 1 97.38 109 ALA A CA 1
ATOM 876 C C . ALA A 1 109 ? -5.105 15.484 -3.984 1 97.38 109 ALA A C 1
ATOM 878 O O . ALA A 1 109 ? -5.242 16.703 -4.082 1 97.38 109 ALA A O 1
ATOM 879 N N . PRO A 1 110 ? -3.889 14.844 -4.012 1 97.25 110 PRO A N 1
ATOM 880 C CA . PRO A 1 110 ? -2.727 15.68 -4.328 1 97.25 110 PRO A CA 1
ATOM 881 C C . PRO A 1 110 ? -2.875 16.422 -5.652 1 97.25 110 PRO A C 1
ATOM 883 O O . PRO A 1 110 ? -3.283 15.828 -6.652 1 97.25 110 PRO A O 1
ATOM 886 N N . ALA A 1 111 ? -2.469 17.641 -5.617 1 95.81 111 ALA A N 1
ATOM 887 C CA . ALA A 1 111 ? -2.584 18.469 -6.812 1 95.81 111 ALA A CA 1
ATOM 888 C C . ALA A 1 111 ? -1.819 17.859 -7.98 1 95.81 111 ALA A C 1
ATOM 890 O O . ALA A 1 111 ? -2.293 17.875 -9.117 1 95.81 111 ALA A O 1
ATOM 891 N N . SER A 1 112 ? -0.714 17.281 -7.754 1 95 112 SER A N 1
ATOM 892 C CA . SER A 1 112 ? 0.168 16.75 -8.789 1 95 112 SER A CA 1
ATOM 893 C C . SER A 1 112 ? -0.402 15.469 -9.398 1 95 112 SER A C 1
ATOM 895 O O . SER A 1 112 ? 0.061 15.016 -10.445 1 95 112 SER A O 1
ATOM 897 N N . LEU A 1 113 ? -1.447 14.891 -8.719 1 95.5 113 LEU A N 1
ATOM 898 C CA . LEU A 1 113 ? -2.014 13.633 -9.188 1 95.5 113 LEU A CA 1
ATOM 899 C C . LEU A 1 113 ? -3.48 13.805 -9.578 1 95.5 113 LEU A C 1
ATOM 901 O O . LEU A 1 113 ? -4.176 12.828 -9.844 1 95.5 113 LEU A O 1
ATOM 905 N N . GLN A 1 114 ? -3.852 14.984 -9.539 1 91.62 114 GLN A N 1
ATOM 906 C CA . GLN A 1 114 ? -5.27 15.242 -9.766 1 91.62 114 GLN A CA 1
ATOM 907 C C . GLN A 1 114 ? -5.719 14.703 -11.125 1 91.62 114 GLN A C 1
ATOM 909 O O . GLN A 1 114 ? -5.043 14.922 -12.133 1 91.62 114 GLN A O 1
ATOM 914 N N . GLY A 1 115 ? -6.793 14 -11.102 1 87.5 115 GLY A N 1
ATOM 915 C CA . GLY A 1 115 ? -7.398 13.484 -12.312 1 87.5 115 GLY A CA 1
ATOM 916 C C . GLY A 1 115 ? -6.816 12.148 -12.758 1 87.5 115 GLY A C 1
ATOM 917 O O . GLY A 1 115 ? -7.324 11.523 -13.688 1 87.5 115 GLY A O 1
ATOM 918 N N . GLN A 1 116 ? -5.805 11.703 -12.133 1 91.12 116 GLN A N 1
ATOM 919 C CA . GLN A 1 116 ? -5.199 10.422 -12.469 1 91.12 116 GLN A CA 1
ATOM 920 C C . GLN A 1 116 ? -5.945 9.266 -11.812 1 91.12 116 GLN A C 1
ATOM 922 O O . GLN A 1 116 ? -6.609 9.453 -10.789 1 91.12 116 GLN A O 1
ATOM 927 N N . THR A 1 117 ? -5.969 8.156 -12.508 1 95.62 117 THR A N 1
ATOM 928 C CA . THR A 1 117 ? -6.461 6.91 -11.938 1 95.62 117 THR A CA 1
ATOM 929 C C . THR A 1 117 ? -5.301 5.973 -11.617 1 95.62 117 THR A C 1
ATOM 931 O O . THR A 1 117 ? -4.488 5.66 -12.484 1 95.62 117 THR A O 1
ATOM 934 N N . SER A 1 118 ? -5.246 5.566 -10.383 1 95.75 118 SER A N 1
ATOM 935 C CA . SER A 1 118 ? -4.188 4.664 -9.938 1 95.75 118 SER A CA 1
ATOM 936 C C . SER A 1 118 ? -4.383 3.264 -10.508 1 95.75 118 SER A C 1
ATOM 938 O O . SER A 1 118 ? -5.512 2.844 -10.773 1 95.75 118 SER A O 1
ATOM 940 N N . LYS A 1 119 ? -3.275 2.615 -10.719 1 96 119 LYS A N 1
ATOM 941 C CA . LYS A 1 119 ? -3.236 1.184 -11 1 96 119 LYS A CA 1
ATOM 942 C C . LYS A 1 119 ? -2.43 0.438 -9.938 1 96 119 LYS A C 1
ATOM 944 O O . LYS A 1 119 ? -1.284 0.053 -10.18 1 96 119 LYS A O 1
ATOM 949 N N . PRO A 1 120 ? -3.119 0.181 -8.828 1 97.5 120 PRO A N 1
ATOM 950 C CA . PRO A 1 120 ? -2.361 -0.427 -7.734 1 97.5 120 PRO A CA 1
ATOM 951 C C . PRO A 1 120 ? -1.881 -1.84 -8.062 1 97.5 120 PRO A C 1
ATOM 953 O O . PRO A 1 120 ? -2.562 -2.578 -8.781 1 97.5 120 PRO A O 1
ATOM 956 N N . PHE A 1 121 ? -0.702 -2.184 -7.586 1 98.44 121 PHE A N 1
ATOM 957 C CA . PHE A 1 121 ? -0.125 -3.521 -7.555 1 98.44 121 PHE A CA 1
ATOM 958 C C . PHE A 1 121 ? 0.164 -3.955 -6.121 1 98.44 121 PHE A C 1
ATOM 960 O O . PHE A 1 121 ? 1.09 -3.443 -5.488 1 98.44 121 PHE A O 1
ATOM 967 N N . VAL A 1 122 ? -0.692 -4.859 -5.59 1 98.69 122 VAL A N 1
ATOM 968 C CA . VAL A 1 122 ? -0.582 -5.305 -4.207 1 98.69 122 VAL A CA 1
ATOM 969 C C . VAL A 1 122 ? -0.406 -6.82 -4.164 1 98.69 122 VAL A C 1
ATOM 971 O O . VAL A 1 122 ? -0.976 -7.539 -4.984 1 98.69 122 VAL A O 1
ATOM 974 N N . ALA A 1 123 ? 0.376 -7.254 -3.195 1 98.88 123 ALA A N 1
ATOM 975 C CA . ALA A 1 123 ? 0.584 -8.68 -2.969 1 98.88 123 ALA A CA 1
ATOM 976 C C . ALA A 1 123 ? 0.031 -9.109 -1.611 1 98.88 123 ALA A C 1
ATOM 978 O O . ALA A 1 123 ? 0.317 -8.477 -0.591 1 98.88 123 ALA A O 1
ATOM 979 N N . PHE A 1 124 ? -0.784 -10.117 -1.609 1 98.81 124 PHE A N 1
ATOM 980 C CA . PHE A 1 124 ? -1.235 -10.758 -0.379 1 98.81 124 PHE A CA 1
ATOM 981 C C . PHE A 1 124 ? -0.485 -12.062 -0.143 1 98.81 124 PHE A C 1
ATOM 983 O O . PHE A 1 124 ? -0.495 -12.953 -0.994 1 98.81 124 PHE A O 1
ATOM 990 N N . ILE A 1 125 ? 0.162 -12.156 1.005 1 98.81 125 ILE A N 1
ATOM 991 C CA . ILE A 1 125 ? 0.849 -13.383 1.386 1 98.81 125 ILE A CA 1
ATOM 992 C C . ILE A 1 125 ? -0.114 -14.305 2.137 1 98.81 125 ILE A C 1
ATOM 994 O O . ILE A 1 125 ? -0.715 -13.898 3.135 1 98.81 125 ILE A O 1
ATOM 998 N N . VAL A 1 126 ? -0.213 -15.531 1.649 1 98.69 126 VAL A N 1
ATOM 999 C CA . VAL A 1 126 ? -1.192 -16.469 2.189 1 98.69 126 VAL A CA 1
ATOM 1000 C C . VAL A 1 126 ? -0.524 -17.812 2.463 1 98.69 126 VAL A C 1
ATOM 1002 O O . VAL A 1 126 ? 0.632 -18.031 2.09 1 98.69 126 VAL A O 1
ATOM 1005 N N . ASP A 1 127 ? -1.308 -18.672 3.137 1 98.19 127 ASP A N 1
ATOM 1006 C CA . ASP A 1 127 ? -0.792 -20 3.461 1 98.19 127 ASP A CA 1
ATOM 1007 C C . ASP A 1 127 ? -0.886 -20.938 2.258 1 98.19 127 ASP A C 1
ATOM 1009 O O . ASP A 1 127 ? -0.058 -21.828 2.098 1 98.19 127 ASP A O 1
ATOM 1013 N N . ASP A 1 128 ? -1.93 -20.734 1.389 1 98.44 128 ASP A N 1
ATOM 1014 C CA . ASP A 1 128 ? -2.195 -21.672 0.298 1 98.44 128 ASP A CA 1
ATOM 1015 C C . ASP A 1 128 ? -2.646 -20.938 -0.96 1 98.44 128 ASP A C 1
ATOM 1017 O O . ASP A 1 128 ? -3.84 -20.688 -1.145 1 98.44 128 ASP A O 1
ATOM 1021 N N . ALA A 1 129 ? -1.678 -20.703 -1.879 1 98.75 129 ALA A N 1
ATOM 1022 C CA . ALA A 1 129 ? -1.949 -19.938 -3.098 1 98.75 129 ALA A CA 1
ATOM 1023 C C . ALA A 1 129 ? -2.852 -20.734 -4.043 1 98.75 129 ALA A C 1
ATOM 1025 O O . ALA A 1 129 ? -3.715 -20.156 -4.711 1 98.75 129 ALA A O 1
ATOM 1026 N N . GLN A 1 130 ? -2.635 -22.016 -4.102 1 98.5 130 GLN A N 1
ATOM 1027 C CA . GLN A 1 130 ? -3.438 -22.859 -4.984 1 98.5 130 GLN A CA 1
ATOM 1028 C C . GLN A 1 130 ? -4.91 -22.812 -4.59 1 98.5 130 GLN A C 1
ATOM 1030 O O . GLN A 1 130 ? -5.785 -22.703 -5.449 1 98.5 130 GLN A O 1
ATOM 1035 N N . ALA A 1 131 ? -5.188 -22.906 -3.316 1 98 131 ALA A N 1
ATOM 1036 C CA . ALA A 1 131 ? -6.562 -22.859 -2.826 1 98 131 ALA A CA 1
ATOM 1037 C C . ALA A 1 131 ? -7.211 -21.516 -3.168 1 98 131 ALA A C 1
ATOM 1039 O O . ALA A 1 131 ? -8.375 -21.469 -3.574 1 98 131 ALA A O 1
ATOM 1040 N N . GLU A 1 132 ? -6.418 -20.453 -3.014 1 98.19 132 GLU A N 1
ATOM 1041 C CA . GLU A 1 132 ? -6.965 -19.125 -3.311 1 98.19 132 GLU A CA 1
ATOM 1042 C C . GLU A 1 132 ? -7.203 -18.953 -4.809 1 98.19 132 GLU A C 1
ATOM 1044 O O . GLU A 1 132 ? -8.172 -18.312 -5.215 1 98.19 132 GLU A O 1
ATOM 1049 N N . ALA A 1 133 ? -6.344 -19.516 -5.621 1 98.19 133 ALA A N 1
ATOM 1050 C CA . ALA A 1 133 ? -6.547 -19.469 -7.062 1 98.19 133 ALA A CA 1
ATOM 1051 C C . ALA A 1 133 ? -7.848 -20.156 -7.465 1 98.19 133 ALA A C 1
ATOM 1053 O O . ALA A 1 133 ? -8.609 -19.641 -8.281 1 98.19 133 ALA A O 1
ATOM 1054 N N . GLN A 1 134 ? -8.039 -21.281 -6.867 1 97.31 134 GLN A N 1
ATOM 1055 C CA . GLN A 1 134 ? -9.266 -22.016 -7.145 1 97.31 134 GLN A CA 1
ATOM 1056 C C . GLN A 1 134 ? -10.5 -21.234 -6.695 1 97.31 134 GLN A C 1
ATOM 1058 O O . GLN A 1 134 ? -11.461 -21.094 -7.449 1 97.31 134 GLN A O 1
ATOM 1063 N N . ARG A 1 135 ? -10.43 -20.641 -5.562 1 96.62 135 ARG A N 1
ATOM 1064 C CA . ARG A 1 135 ? -11.547 -19.891 -5 1 96.62 135 ARG A CA 1
ATOM 1065 C C . ARG A 1 135 ? -11.875 -18.688 -5.859 1 96.62 135 ARG A C 1
ATOM 1067 O O . ARG A 1 135 ? -13.039 -18.453 -6.207 1 96.62 135 ARG A O 1
ATOM 1074 N N . LEU A 1 136 ? -10.852 -17.938 -6.18 1 97 136 LEU A N 1
ATOM 1075 C CA . LEU A 1 136 ? -11.055 -16.703 -6.945 1 97 136 LEU A CA 1
ATOM 1076 C C . LEU A 1 136 ? -11.492 -17.031 -8.367 1 97 136 LEU A C 1
ATOM 1078 O O . LEU A 1 136 ? -12.305 -16.297 -8.953 1 97 136 LEU A O 1
ATOM 1082 N N . GLY A 1 137 ? -10.938 -18.094 -8.922 1 95.81 137 GLY A N 1
ATOM 1083 C CA . GLY A 1 137 ? -11.406 -18.547 -10.227 1 95.81 137 GLY A CA 1
ATOM 1084 C C . GLY A 1 137 ? -12.875 -18.922 -10.227 1 95.81 137 GLY A C 1
ATOM 1085 O O . GLY A 1 137 ? -13.609 -18.531 -11.141 1 95.81 137 GLY A O 1
ATOM 1086 N N . GLN A 1 138 ? -13.32 -19.625 -9.242 1 95.19 138 GLN A N 1
ATOM 1087 C CA . GLN A 1 138 ? -14.719 -20.016 -9.125 1 95.19 138 GLN A CA 1
ATOM 1088 C C . GLN A 1 138 ? -15.617 -18.797 -8.938 1 95.19 138 GLN A C 1
ATOM 1090 O O . GLN A 1 138 ? -16.781 -18.828 -9.32 1 95.19 138 GLN A O 1
ATOM 1095 N N . ALA A 1 139 ? -15.008 -17.766 -8.398 1 94.69 139 ALA A N 1
ATOM 1096 C CA . ALA A 1 139 ? -15.75 -16.531 -8.195 1 94.69 139 ALA A CA 1
ATOM 1097 C C . ALA A 1 139 ? -15.82 -15.711 -9.477 1 94.69 139 ALA A C 1
ATOM 1099 O O . ALA A 1 139 ? -16.438 -14.641 -9.5 1 94.69 139 ALA A O 1
ATOM 1100 N N . GLY A 1 140 ? -15.102 -16.109 -10.516 1 95.44 140 GLY A N 1
ATOM 1101 C CA . GLY A 1 140 ? -15.234 -15.477 -11.828 1 95.44 140 GLY A CA 1
ATOM 1102 C C . GLY A 1 140 ? -14.086 -14.547 -12.164 1 95.44 140 GLY A C 1
ATOM 1103 O O . GLY A 1 140 ? -14.117 -13.875 -13.195 1 95.44 140 GLY A O 1
ATOM 1104 N N . LEU A 1 141 ? -13.094 -14.516 -11.344 1 96.19 141 LEU A N 1
ATOM 1105 C CA . LEU A 1 141 ? -11.961 -13.648 -11.648 1 96.19 141 LEU A CA 1
ATOM 1106 C C . LEU A 1 141 ? -11.039 -14.297 -12.672 1 96.19 141 LEU A C 1
ATOM 1108 O O . LEU A 1 141 ? -10.844 -15.516 -12.656 1 96.19 141 LEU A O 1
ATOM 1112 N N . THR A 1 142 ? -10.492 -13.438 -13.484 1 93.25 142 THR A N 1
ATOM 1113 C CA . THR A 1 142 ? -9.508 -13.867 -14.477 1 93.25 142 THR A CA 1
ATOM 1114 C C . THR A 1 142 ? -8.109 -13.898 -13.875 1 93.25 142 THR A C 1
ATOM 1116 O O . THR A 1 142 ? -7.652 -12.898 -13.312 1 93.25 142 THR A O 1
ATOM 1119 N N . LEU A 1 143 ? -7.441 -15.047 -14.023 1 95.94 143 LEU A N 1
ATOM 1120 C CA . LEU A 1 143 ? -6.035 -15.109 -13.641 1 95.94 143 LEU A CA 1
ATOM 1121 C C . LEU A 1 143 ? -5.145 -14.516 -14.727 1 95.94 143 LEU A C 1
ATOM 1123 O O . LEU A 1 143 ? -5.133 -15.008 -15.859 1 95.94 143 LEU A O 1
ATOM 1127 N N . LEU A 1 144 ? -4.484 -13.492 -14.43 1 97.31 144 LEU A N 1
ATOM 1128 C CA . LEU A 1 144 ? -3.533 -12.883 -15.359 1 97.31 144 LEU A CA 1
ATOM 1129 C C . LEU A 1 144 ? -2.26 -13.711 -15.453 1 97.31 144 LEU A C 1
ATOM 1131 O O . LEU A 1 144 ? -1.566 -13.672 -16.469 1 97.31 144 LEU A O 1
ATOM 1135 N N . LYS A 1 145 ? -1.911 -14.328 -14.398 1 97.44 145 LYS A N 1
ATOM 1136 C CA . LYS A 1 145 ? -0.816 -15.289 -14.266 1 97.44 145 LYS A CA 1
ATOM 1137 C C . LYS A 1 145 ? -1.262 -16.531 -13.5 1 97.44 145 LYS A C 1
ATOM 1139 O O . LYS A 1 145 ? -1.802 -16.422 -12.398 1 97.44 145 LYS A O 1
ATOM 1144 N N . PRO A 1 146 ? -1.061 -17.734 -14.133 1 97.62 146 PRO A N 1
ATOM 1145 C CA . PRO A 1 146 ? -1.42 -18.938 -13.398 1 97.62 146 PRO A CA 1
ATOM 1146 C C . PRO A 1 146 ? -0.506 -19.188 -12.203 1 97.62 146 PRO A C 1
ATOM 1148 O O . PRO A 1 146 ? 0.562 -18.594 -12.094 1 97.62 146 PRO A O 1
ATOM 1151 N N . VAL A 1 147 ? -1.002 -20.062 -11.32 1 98.75 147 VAL A N 1
ATOM 1152 C CA . VAL A 1 147 ? -0.159 -20.438 -10.188 1 98.75 147 VAL A CA 1
ATOM 1153 C C . VAL A 1 147 ? 1.193 -20.938 -10.688 1 98.75 147 VAL A C 1
ATOM 1155 O O . VAL A 1 147 ? 1.257 -21.859 -11.492 1 98.75 147 VAL A O 1
ATOM 1158 N N . THR A 1 148 ? 2.213 -20.266 -10.242 1 98.62 148 THR A N 1
ATOM 1159 C CA . THR A 1 148 ? 3.57 -20.547 -10.703 1 98.62 148 THR A CA 1
ATOM 1160 C C . THR A 1 148 ? 4.539 -20.594 -9.523 1 98.62 148 THR A C 1
ATOM 1162 O O . THR A 1 148 ? 4.465 -19.766 -8.617 1 98.62 148 THR A O 1
ATOM 1165 N N . ASP A 1 149 ? 5.391 -21.656 -9.5 1 98.56 149 ASP A N 1
ATOM 1166 C CA . ASP A 1 149 ? 6.488 -21.703 -8.539 1 98.56 149 ASP A CA 1
ATOM 1167 C C . ASP A 1 149 ? 7.703 -20.938 -9.062 1 98.56 149 ASP A C 1
ATOM 1169 O O . ASP A 1 149 ? 8.227 -21.25 -10.133 1 98.56 149 ASP A O 1
ATOM 1173 N N . GLU A 1 150 ? 8.117 -19.969 -8.336 1 97.81 150 GLU A N 1
ATOM 1174 C CA . GLU A 1 150 ? 9.258 -19.141 -8.734 1 97.81 150 GLU A CA 1
ATOM 1175 C C . GLU A 1 150 ? 10.539 -19.609 -8.062 1 97.81 150 GLU A C 1
ATOM 1177 O O . GLU A 1 150 ? 10.531 -19.984 -6.883 1 97.81 150 GLU A O 1
ATOM 1182 N N . LEU A 1 151 ? 11.664 -19.438 -8.719 1 96.31 151 LEU A N 1
ATOM 1183 C CA . LEU A 1 151 ? 12.945 -19.922 -8.219 1 96.31 151 LEU A CA 1
ATOM 1184 C C . LEU A 1 151 ? 13.344 -19.156 -6.953 1 96.31 151 LEU A C 1
ATOM 1186 O O . LEU A 1 151 ? 14.07 -19.688 -6.113 1 96.31 151 LEU A O 1
ATOM 1190 N N . TRP A 1 152 ? 12.828 -17.938 -6.844 1 95.19 152 TRP A N 1
ATOM 1191 C CA . TRP A 1 152 ? 13.219 -17.109 -5.703 1 95.19 152 TRP A CA 1
ATOM 1192 C C . TRP A 1 152 ? 12.352 -17.422 -4.488 1 95.19 152 TRP A C 1
ATOM 1194 O O . TRP A 1 152 ? 12.422 -16.734 -3.471 1 95.19 152 TRP A O 1
ATOM 1204 N N . GLY A 1 153 ? 11.445 -18.422 -4.512 1 96.62 153 GLY A N 1
ATOM 1205 C CA . GLY A 1 153 ? 10.812 -18.953 -3.311 1 96.62 153 GLY A CA 1
ATOM 1206 C C . GLY A 1 153 ? 9.391 -18.469 -3.125 1 96.62 153 GLY A C 1
ATOM 1207 O O . GLY A 1 153 ? 8.93 -18.281 -1.996 1 96.62 153 GLY A O 1
ATOM 1208 N N . GLN A 1 154 ? 8.68 -18.297 -4.176 1 98.19 154 GLN A N 1
ATOM 1209 C CA . GLN A 1 154 ? 7.273 -17.922 -4.125 1 98.19 154 GLN A CA 1
ATOM 1210 C C . GLN A 1 154 ? 6.434 -18.828 -5.027 1 98.19 154 GLN A C 1
ATOM 1212 O O . GLN A 1 154 ? 6.836 -19.141 -6.148 1 98.19 154 GLN A O 1
ATOM 1217 N N . ARG A 1 155 ? 5.414 -19.391 -4.555 1 98.88 155 ARG A N 1
ATOM 1218 C CA . ARG A 1 155 ? 4.289 -19.859 -5.363 1 98.88 155 ARG A CA 1
ATOM 1219 C C . ARG A 1 155 ? 3.23 -18.766 -5.5 1 98.88 155 ARG A C 1
ATOM 1221 O O . ARG A 1 155 ? 2.654 -18.328 -4.504 1 98.88 155 ARG A O 1
ATOM 1228 N N . ARG A 1 156 ? 2.973 -18.312 -6.703 1 98.81 156 ARG A N 1
ATOM 1229 C CA . ARG A 1 156 ? 2.191 -17.078 -6.801 1 98.81 156 ARG A CA 1
ATOM 1230 C C . ARG A 1 156 ? 1.329 -17.078 -8.055 1 98.81 156 ARG A C 1
ATOM 1232 O O . ARG A 1 156 ? 1.606 -17.812 -9.008 1 98.81 156 ARG A O 1
ATOM 1239 N N . PHE A 1 157 ? 0.28 -16.328 -8.055 1 98.75 157 PHE A N 1
ATOM 1240 C CA . PHE A 1 157 ? -0.551 -16.016 -9.211 1 98.75 157 PHE A CA 1
ATOM 1241 C C . PHE A 1 157 ? -1.051 -14.578 -9.148 1 98.75 157 PHE A C 1
ATOM 1243 O O . PHE A 1 157 ? -0.827 -13.883 -8.164 1 98.75 157 PHE A O 1
ATOM 1250 N N . GLN A 1 158 ? -1.618 -14.102 -10.227 1 98.75 158 GLN A N 1
ATOM 1251 C CA . GLN A 1 158 ? -2.117 -12.734 -10.32 1 98.75 158 GLN A CA 1
ATOM 1252 C C . GLN A 1 158 ? -3.539 -12.703 -10.875 1 98.75 158 GLN A C 1
ATOM 1254 O O . GLN A 1 158 ? -3.873 -13.469 -11.781 1 98.75 158 GLN A O 1
ATOM 1259 N N . VAL A 1 159 ? -4.32 -11.805 -10.359 1 98.31 159 VAL A N 1
ATOM 1260 C CA . VAL A 1 159 ? -5.641 -11.531 -10.922 1 98.31 159 VAL A CA 1
ATOM 1261 C C . VAL A 1 159 ? -5.777 -10.039 -11.219 1 98.31 159 VAL A C 1
ATOM 1263 O O . VAL A 1 159 ? -5.07 -9.219 -10.633 1 98.31 159 VAL A O 1
ATOM 1266 N N . GLY A 1 160 ? -6.656 -9.727 -12.102 1 97.5 160 GLY A N 1
ATOM 1267 C CA . GLY A 1 160 ? -6.953 -8.344 -12.422 1 97.5 160 GLY A CA 1
ATOM 1268 C C . GLY A 1 160 ? -7.977 -7.719 -11.492 1 97.5 160 GLY A C 1
ATOM 1269 O O . GLY A 1 160 ? -8.898 -8.398 -11.031 1 97.5 160 GLY A O 1
ATOM 1270 N N . GLY A 1 161 ? -7.77 -6.43 -11.234 1 97.06 161 GLY A N 1
ATOM 1271 C CA . GLY A 1 161 ? -8.719 -5.648 -10.461 1 97.06 161 GLY A CA 1
ATOM 1272 C C . GLY A 1 161 ? -9.25 -4.438 -11.203 1 97.06 161 GLY A C 1
ATOM 1273 O O . GLY A 1 161 ? -9.016 -4.293 -12.406 1 97.06 161 GLY A O 1
ATOM 1274 N N . PRO A 1 162 ? -9.93 -3.586 -10.492 1 97.25 162 PRO A N 1
ATOM 1275 C CA . PRO A 1 162 ? -10.516 -2.396 -11.109 1 97.25 162 PRO A CA 1
ATOM 1276 C C . PRO A 1 162 ? -9.469 -1.471 -11.727 1 97.25 162 PRO A C 1
ATOM 1278 O O . PRO A 1 162 ? -8.383 -1.311 -11.172 1 97.25 162 PRO A O 1
ATOM 1281 N N . ASN A 1 163 ? -9.742 -0.898 -12.859 1 95.94 163 ASN A N 1
ATOM 1282 C CA . ASN A 1 163 ? -8.938 0.122 -13.523 1 95.94 163 ASN A CA 1
ATOM 1283 C C . ASN A 1 163 ? -7.535 -0.387 -13.836 1 95.94 163 ASN A C 1
ATOM 1285 O O . ASN A 1 163 ? -6.574 0.381 -13.812 1 95.94 163 ASN A O 1
ATOM 1289 N N . GLY A 1 164 ? -7.402 -1.664 -13.953 1 95.56 164 GLY A N 1
ATOM 1290 C CA . GLY A 1 164 ? -6.109 -2.211 -14.32 1 95.56 164 GLY A CA 1
ATOM 1291 C C . GLY A 1 164 ? -5.258 -2.592 -13.125 1 95.56 164 GLY A C 1
ATOM 1292 O O . GLY A 1 164 ? -4.082 -2.928 -13.273 1 95.56 164 GLY A O 1
ATOM 1293 N N . ALA A 1 165 ? -5.828 -2.57 -11.969 1 97.5 165 ALA A N 1
ATOM 1294 C CA . ALA A 1 165 ? -5.129 -3.043 -10.773 1 97.5 165 ALA A CA 1
ATOM 1295 C C . ALA A 1 165 ? -4.715 -4.504 -10.93 1 97.5 165 ALA A C 1
ATOM 1297 O O . ALA A 1 165 ? -5.379 -5.273 -11.625 1 97.5 165 ALA A O 1
ATOM 1298 N N . VAL A 1 166 ? -3.609 -4.84 -10.297 1 98.38 166 VAL A N 1
ATOM 1299 C CA . VAL A 1 166 ? -3.166 -6.23 -10.227 1 98.38 166 VAL A CA 1
ATOM 1300 C C . VAL A 1 166 ? -3.031 -6.656 -8.766 1 98.38 166 VAL A C 1
ATOM 1302 O O . VAL A 1 166 ? -2.398 -5.965 -7.969 1 98.38 166 VAL A O 1
ATOM 1305 N N . ILE A 1 167 ? -3.705 -7.734 -8.438 1 98.69 167 ILE A N 1
ATOM 1306 C CA . ILE A 1 167 ? -3.561 -8.375 -7.137 1 98.69 167 ILE A CA 1
ATOM 1307 C C . ILE A 1 167 ? -2.768 -9.672 -7.281 1 98.69 167 ILE A C 1
ATOM 1309 O O . ILE A 1 167 ? -3.146 -10.555 -8.055 1 98.69 167 ILE A O 1
ATOM 1313 N N . GLU A 1 168 ? -1.721 -9.688 -6.602 1 98.88 168 GLU A N 1
ATOM 1314 C CA . GLU A 1 168 ? -0.918 -10.906 -6.543 1 98.88 168 GLU A CA 1
ATOM 1315 C C . GLU A 1 168 ? -1.149 -11.664 -5.234 1 98.88 168 GLU A C 1
ATOM 1317 O O . GLU A 1 168 ? -1.259 -11.047 -4.172 1 98.88 168 GLU A O 1
ATOM 1322 N N . VAL A 1 169 ? -1.304 -12.945 -5.324 1 98.88 169 VAL A N 1
ATOM 1323 C CA . VAL A 1 169 ? -1.412 -13.82 -4.16 1 98.88 169 VAL A CA 1
ATOM 1324 C C . VAL A 1 169 ? -0.188 -14.727 -4.078 1 98.88 169 VAL A C 1
ATOM 1326 O O . VAL A 1 169 ? 0.151 -15.406 -5.051 1 98.88 169 VAL A O 1
ATOM 1329 N N . VAL A 1 170 ? 0.45 -14.719 -2.926 1 98.88 170 VAL A N 1
ATOM 1330 C CA . VAL A 1 170 ? 1.766 -15.344 -2.805 1 98.88 170 VAL A CA 1
ATOM 1331 C C . VAL A 1 170 ? 1.775 -16.312 -1.625 1 98.88 170 VAL A C 1
ATOM 1333 O O . VAL A 1 170 ? 1.319 -15.969 -0.531 1 98.88 170 VAL A O 1
ATOM 1336 N N . GLN A 1 171 ? 2.223 -17.484 -1.844 1 98.88 171 GLN A N 1
ATOM 1337 C CA . GLN A 1 171 ? 2.645 -18.422 -0.817 1 98.88 171 GLN A CA 1
ATOM 1338 C C . GLN A 1 171 ? 4.164 -18.562 -0.775 1 98.88 171 GLN A C 1
ATOM 1340 O O . GLN A 1 171 ? 4.797 -18.828 -1.797 1 98.88 171 GLN A O 1
ATOM 1345 N N . ARG A 1 172 ? 4.73 -18.359 0.367 1 98.19 172 ARG A N 1
ATOM 1346 C CA . ARG A 1 172 ? 6.172 -18.562 0.5 1 98.19 172 ARG A CA 1
ATOM 1347 C C . ARG A 1 172 ? 6.523 -20.031 0.434 1 98.19 172 ARG A C 1
ATOM 1349 O O . ARG A 1 172 ? 5.895 -20.859 1.101 1 98.19 172 ARG A O 1
ATOM 1356 N N . ILE A 1 173 ? 7.504 -20.328 -0.408 1 98.31 173 ILE A N 1
ATOM 1357 C CA . ILE A 1 173 ? 8.023 -21.688 -0.519 1 98.31 173 ILE A CA 1
ATOM 1358 C C . ILE A 1 173 ? 9.547 -21.656 -0.465 1 98.31 173 ILE A C 1
ATOM 1360 O O . ILE A 1 173 ? 10.156 -20.594 -0.408 1 98.31 173 ILE A O 1
ATOM 1364 N N . ALA A 1 174 ? 10.203 -22.844 -0.427 1 96.81 174 ALA A N 1
ATOM 1365 C CA . ALA A 1 174 ? 11.664 -22.891 -0.433 1 96.81 174 ALA A CA 1
ATOM 1366 C C . ALA A 1 174 ? 12.219 -22.406 -1.771 1 96.81 174 ALA A C 1
ATOM 1368 O O . ALA A 1 174 ? 11.773 -22.859 -2.832 1 96.81 174 ALA A O 1
ATOM 1369 N N . PRO A 1 175 ? 13.164 -21.516 -1.703 1 95.88 175 PRO A N 1
ATOM 1370 C CA . PRO A 1 175 ? 13.773 -21.109 -2.973 1 95.88 175 PRO A CA 1
ATOM 1371 C C . PRO A 1 175 ? 14.664 -22.203 -3.562 1 95.88 175 PRO A C 1
ATOM 1373 O O . PRO A 1 175 ? 15.031 -23.156 -2.865 1 95.88 175 PRO A O 1
ATOM 1376 N N . ASP A 1 176 ? 14.906 -22.031 -4.887 1 96.88 176 ASP A N 1
ATOM 1377 C CA . ASP A 1 176 ? 15.852 -22.906 -5.566 1 96.88 176 ASP A CA 1
ATOM 1378 C C . ASP A 1 176 ? 17.281 -22.656 -5.078 1 96.88 176 ASP A C 1
ATOM 1380 O O . ASP A 1 176 ? 17.734 -21.516 -5.039 1 96.88 176 ASP A O 1
ATOM 1384 N N . ALA A 1 177 ? 18.016 -23.719 -4.727 1 95.06 177 ALA A N 1
ATOM 1385 C CA . ALA A 1 177 ? 19.344 -23.59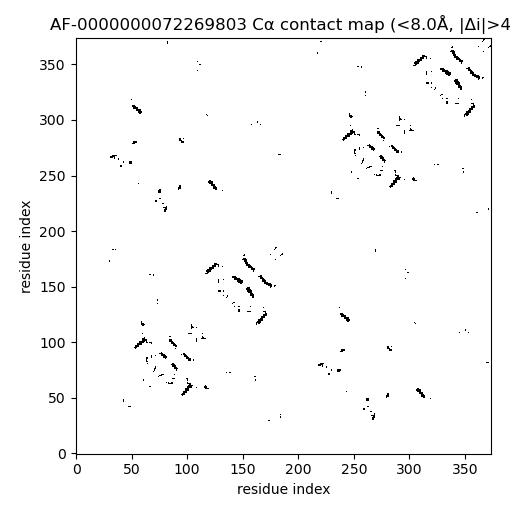4 -4.152 1 95.06 177 ALA A CA 1
ATOM 1386 C C . ALA A 1 177 ? 20.297 -22.906 -5.125 1 95.06 177 ALA A C 1
ATOM 1388 O O . ALA A 1 177 ? 21.156 -22.125 -4.711 1 95.06 177 ALA A O 1
ATOM 1389 N N . GLY A 1 178 ? 20.234 -23.328 -6.375 1 95.38 178 GLY A N 1
ATOM 1390 C CA . GLY A 1 178 ? 21.062 -22.703 -7.383 1 95.38 178 GLY A CA 1
ATOM 1391 C C . GLY A 1 178 ? 20.797 -21.219 -7.527 1 95.38 178 GLY A C 1
ATOM 1392 O O . GLY A 1 178 ? 21.734 -20.422 -7.668 1 95.38 178 GLY A O 1
ATOM 1393 N N . TRP A 1 179 ? 19.547 -20.828 -7.438 1 94.69 179 TRP A N 1
ATOM 1394 C CA . TRP A 1 179 ? 19.156 -19.422 -7.508 1 94.69 179 TRP A CA 1
ATOM 1395 C C . TRP A 1 179 ? 19.703 -18.641 -6.312 1 94.69 179 TRP A C 1
ATOM 1397 O O . TRP A 1 179 ? 20.219 -17.531 -6.461 1 94.69 179 TRP A O 1
ATOM 1407 N N . VAL A 1 180 ? 19.594 -19.25 -5.172 1 92.81 180 VAL A N 1
ATOM 1408 C CA . VAL A 1 180 ? 20.078 -18.609 -3.945 1 92.81 180 VAL A CA 1
ATOM 1409 C C . VAL A 1 180 ? 21.578 -18.344 -4.051 1 92.81 180 VAL A C 1
ATOM 1411 O O . VAL A 1 180 ? 22.047 -17.25 -3.756 1 92.81 180 VAL A O 1
ATOM 1414 N N . LYS A 1 181 ? 22.266 -19.281 -4.465 1 92.38 181 LYS A N 1
ATOM 1415 C CA . LYS A 1 181 ? 23.703 -19.141 -4.613 1 92.38 181 LYS A CA 1
ATOM 1416 C C . LYS A 1 181 ? 24.047 -18.031 -5.598 1 92.38 181 LYS A C 1
ATOM 1418 O O . LYS A 1 181 ? 24.953 -17.219 -5.344 1 92.38 181 LYS A O 1
ATOM 1423 N N . ALA A 1 182 ? 23.297 -18 -6.652 1 91.81 182 ALA A N 1
ATOM 1424 C CA . ALA A 1 182 ? 23.609 -17.078 -7.742 1 91.81 182 ALA A CA 1
ATOM 1425 C C . ALA A 1 182 ? 23.25 -15.648 -7.363 1 91.81 182 ALA A C 1
ATOM 1427 O O . ALA A 1 182 ? 23.875 -14.695 -7.832 1 91.81 182 ALA A O 1
ATOM 1428 N N . ASN A 1 183 ? 22.297 -15.492 -6.473 1 89.44 183 ASN A N 1
ATOM 1429 C CA . ASN A 1 183 ? 21.719 -14.164 -6.289 1 89.44 183 ASN A CA 1
ATOM 1430 C C . ASN A 1 183 ? 21.984 -13.633 -4.883 1 89.44 183 ASN A C 1
ATOM 1432 O O . ASN A 1 183 ? 21.969 -12.422 -4.66 1 89.44 183 ASN A O 1
ATOM 1436 N N . LEU A 1 184 ? 22.156 -14.477 -3.951 1 83.06 184 LEU A N 1
ATOM 1437 C CA . LEU A 1 184 ? 22.297 -14.039 -2.566 1 83.06 184 LEU A CA 1
ATOM 1438 C C . LEU A 1 184 ? 23.688 -14.383 -2.025 1 83.06 184 LEU A C 1
ATOM 1440 O O . LEU A 1 184 ? 24.062 -13.938 -0.938 1 83.06 184 LEU A O 1
ATOM 1444 N N . GLY A 1 185 ? 24.562 -14.758 -2.705 1 69.25 185 GLY A N 1
ATOM 1445 C CA . GLY A 1 185 ? 25.922 -15.125 -2.354 1 69.25 185 GLY A CA 1
ATOM 1446 C C . GLY A 1 185 ? 26 -16.312 -1.419 1 69.25 185 GLY A C 1
ATOM 1447 O O . GLY A 1 185 ? 25.016 -16.656 -0.751 1 69.25 185 GLY A O 1
ATOM 1448 N N . ALA A 1 186 ? 26.734 -17.5 -1.661 1 52.47 186 ALA A N 1
ATOM 1449 C CA . ALA A 1 186 ? 27.078 -18.625 -0.81 1 52.47 186 ALA A CA 1
ATOM 1450 C C . ALA A 1 186 ? 27.562 -18.172 0.562 1 52.47 186 ALA A C 1
ATOM 1452 O O . ALA A 1 186 ? 28.516 -17.391 0.666 1 52.47 186 ALA A O 1
ATOM 1453 N N . GLU A 1 187 ? 26.516 -17.547 1.443 1 41.12 187 GLU A N 1
ATOM 1454 C CA . GLU A 1 187 ? 27.312 -17.703 2.658 1 41.12 187 GLU A CA 1
ATOM 1455 C C . GLU A 1 187 ? 27.672 -19.156 2.898 1 41.12 187 GLU A C 1
ATOM 1457 O O . GLU A 1 187 ? 26.906 -20.062 2.561 1 41.12 187 GLU A O 1
ATOM 1462 N N . MET B 1 1 ? 13.992 -7.289 84.812 1 27.19 1 MET B N 1
ATOM 1463 C CA . MET B 1 1 ? 12.797 -7.941 84.25 1 27.19 1 MET B CA 1
ATOM 1464 C C . MET B 1 1 ? 12.641 -7.68 82.75 1 27.19 1 MET B C 1
ATOM 1466 O O . MET B 1 1 ? 12.312 -6.566 82.375 1 27.19 1 MET B O 1
ATOM 1470 N N . GLY B 1 2 ? 13.492 -8.242 81.938 1 28.75 2 GLY B N 1
ATOM 1471 C CA . GLY B 1 2 ? 13.969 -7.977 80.625 1 28.75 2 GLY B CA 1
ATOM 1472 C C . GLY B 1 2 ? 12.945 -8.328 79.562 1 28.75 2 GLY B C 1
ATOM 1473 O O . GLY B 1 2 ? 12.438 -9.445 79.5 1 28.75 2 GLY B O 1
ATOM 1474 N N . ALA B 1 3 ? 12.086 -7.336 79.188 1 30.45 3 ALA B N 1
ATOM 1475 C CA . ALA B 1 3 ? 10.977 -7.414 78.25 1 30.45 3 ALA B CA 1
ATOM 1476 C C . ALA B 1 3 ? 11.438 -7.984 76.938 1 30.45 3 ALA B C 1
ATOM 1478 O O . ALA B 1 3 ? 12.398 -7.484 76.312 1 30.45 3 ALA B O 1
ATOM 1479 N N . VAL B 1 4 ? 11.422 -9.312 76.75 1 29.94 4 VAL B N 1
ATOM 1480 C CA . VAL B 1 4 ? 11.742 -10.133 75.562 1 29.94 4 VAL B CA 1
ATOM 1481 C C . VAL B 1 4 ? 10.891 -9.695 74.375 1 29.94 4 VAL B C 1
ATOM 1483 O O . VAL B 1 4 ? 9.664 -9.695 74.5 1 29.94 4 VAL B O 1
ATOM 1486 N N . TRP B 1 5 ? 11.305 -8.711 73.562 1 27.19 5 TRP B N 1
ATOM 1487 C CA . TRP B 1 5 ? 10.672 -8.148 72.375 1 27.19 5 TRP B CA 1
ATOM 1488 C C . TRP B 1 5 ? 10.43 -9.227 71.312 1 27.19 5 TRP B C 1
ATOM 1490 O O . TRP B 1 5 ? 11.367 -9.875 70.875 1 27.19 5 TRP B O 1
ATOM 1500 N N . ALA B 1 6 ? 9.297 -9.969 71.5 1 32.41 6 ALA B N 1
ATOM 1501 C CA . ALA B 1 6 ? 8.906 -11.016 70.5 1 32.41 6 ALA B CA 1
ATOM 1502 C C . ALA B 1 6 ? 8.836 -10.477 69.125 1 32.41 6 ALA B C 1
ATOM 1504 O O . ALA B 1 6 ? 8.305 -9.383 68.875 1 32.41 6 ALA B O 1
ATOM 1505 N N . PRO B 1 7 ? 9.656 -11.047 68.125 1 30.89 7 PRO B N 1
ATOM 1506 C CA . PRO B 1 7 ? 9.797 -10.562 66.75 1 30.89 7 PRO B CA 1
ATOM 1507 C C . PRO B 1 7 ? 8.484 -10.641 66 1 30.89 7 PRO B C 1
ATOM 1509 O O . PRO B 1 7 ? 7.715 -11.586 66.125 1 30.89 7 PRO B O 1
ATOM 1512 N N . ARG B 1 8 ? 7.82 -9.523 65.625 1 29.98 8 ARG B N 1
ATOM 1513 C CA . ARG B 1 8 ? 6.59 -9.391 64.875 1 29.98 8 ARG B CA 1
ATOM 1514 C C . ARG B 1 8 ? 6.688 -10.156 63.531 1 29.98 8 ARG B C 1
ATOM 1516 O O . ARG B 1 8 ? 7.645 -9.977 62.781 1 29.98 8 ARG B O 1
ATOM 1523 N N . ARG B 1 9 ? 6.168 -11.352 63.531 1 27.25 9 ARG B N 1
ATOM 1524 C CA . ARG B 1 9 ? 6.043 -12.125 62.281 1 27.25 9 ARG B CA 1
ATOM 1525 C C . ARG B 1 9 ? 5.441 -11.273 61.156 1 27.25 9 ARG B C 1
ATOM 1527 O O . ARG B 1 9 ? 4.383 -10.672 61.344 1 27.25 9 ARG B O 1
ATOM 1534 N N . ALA B 1 10 ? 6.277 -10.844 60.188 1 29.86 10 ALA B N 1
ATOM 1535 C CA . ALA B 1 10 ? 5.941 -10.094 58.969 1 29.86 10 ALA B CA 1
ATOM 1536 C C . ALA B 1 10 ? 4.758 -10.719 58.25 1 29.86 10 ALA B C 1
ATOM 1538 O O . ALA B 1 10 ? 4.723 -11.93 58.031 1 29.86 10 ALA B O 1
ATOM 1539 N N . LYS B 1 11 ? 3.635 -10.016 58.219 1 30.69 11 LYS B N 1
ATOM 1540 C CA . LYS B 1 11 ? 2.408 -10.336 57.5 1 30.69 11 LYS B CA 1
ATOM 1541 C C . LYS B 1 11 ? 2.709 -10.719 56.062 1 30.69 11 LYS B C 1
ATOM 1543 O O . LYS B 1 11 ? 3.486 -10.039 55.375 1 30.69 11 LYS B O 1
ATOM 1548 N N . GLU B 1 12 ? 2.684 -12.016 55.656 1 29.7 12 GLU B N 1
ATOM 1549 C CA . GLU B 1 12 ? 2.768 -12.531 54.312 1 29.7 12 GLU B CA 1
ATOM 1550 C C . GLU B 1 12 ? 1.856 -11.742 53.344 1 29.7 12 GLU B C 1
ATOM 1552 O O . GLU B 1 12 ? 0.644 -11.688 53.562 1 29.7 12 GLU B O 1
ATOM 1557 N N . SER B 1 13 ? 2.377 -10.555 52.875 1 26.81 13 SER B N 1
ATOM 1558 C CA . SER B 1 13 ? 1.68 -9.688 51.938 1 26.81 13 SER B CA 1
ATOM 1559 C C . SER B 1 13 ? 0.992 -10.5 50.844 1 26.81 13 SER B C 1
ATOM 1561 O O . SER B 1 13 ? 1.346 -11.656 50.625 1 26.81 13 SER B O 1
ATOM 1563 N N . GLY B 1 14 ? -0.082 -9.953 50.281 1 29.28 14 GLY B N 1
ATOM 1564 C CA . GLY B 1 14 ? -1.218 -10.219 49.438 1 29.28 14 GLY B CA 1
ATOM 1565 C C . GLY B 1 14 ? -0.822 -10.836 48.094 1 29.28 14 GLY B C 1
ATOM 1566 O O . GLY B 1 14 ? 0.343 -10.773 47.688 1 29.28 14 GLY B O 1
ATOM 1567 N N . GLY B 1 15 ? -1.542 -11.914 47.719 1 31.16 15 GLY B N 1
ATOM 1568 C CA . GLY B 1 15 ? -1.526 -12.711 46.5 1 31.16 15 GLY B CA 1
ATOM 1569 C C . GLY B 1 15 ? -1.405 -11.867 45.219 1 31.16 15 GLY B C 1
ATOM 1570 O O . GLY B 1 15 ? -1.68 -10.664 45.25 1 31.16 15 GLY B O 1
ATOM 1571 N N . PRO B 1 16 ? -0.542 -12.344 44.312 1 31.06 16 PRO B N 1
ATOM 1572 C CA . PRO B 1 16 ? -0.273 -11.617 43.062 1 31.06 16 PRO B CA 1
ATOM 1573 C C . PRO B 1 16 ? -1.549 -11.164 42.375 1 31.06 16 PRO B C 1
ATOM 1575 O O . PRO B 1 16 ? -2.582 -11.828 42.469 1 31.06 16 PRO B O 1
ATOM 1578 N N . ASP B 1 17 ? -1.888 -9.836 42.5 1 28.17 17 ASP B N 1
ATOM 1579 C CA . ASP B 1 17 ? -2.977 -9.227 41.719 1 28.17 17 ASP B CA 1
ATOM 1580 C C . ASP B 1 17 ? -2.924 -9.648 40.25 1 28.17 17 ASP B C 1
ATOM 1582 O O . ASP B 1 17 ? -1.954 -9.352 39.562 1 28.17 17 ASP B O 1
ATOM 1586 N N . LYS B 1 18 ? -3.395 -10.859 39.906 1 31.27 18 LYS B N 1
ATOM 1587 C CA . LYS B 1 18 ? -3.652 -11.289 38.562 1 31.27 18 LYS B CA 1
ATOM 1588 C C . LYS B 1 18 ? -4.367 -10.203 37.75 1 31.27 18 LYS B C 1
ATOM 1590 O O . LYS B 1 18 ? -5.527 -10.367 37.375 1 31.27 18 LYS B O 1
ATOM 1595 N N . SER B 1 19 ? -4.273 -8.953 38.219 1 27.47 19 SER B N 1
ATOM 1596 C CA . SER B 1 19 ? -4.988 -8.047 37.344 1 27.47 19 SER B CA 1
ATOM 1597 C C . SER B 1 19 ? -4.5 -8.18 35.906 1 27.47 19 SER B C 1
ATOM 1599 O O . SER B 1 19 ? -3.375 -7.785 35.594 1 27.47 19 SER B O 1
ATOM 1601 N N . CYS B 1 20 ? -4.703 -9.336 35.344 1 27.19 20 CYS B N 1
ATOM 1602 C CA . CYS B 1 20 ? -4.512 -9.422 33.906 1 27.19 20 CYS B CA 1
ATOM 1603 C C . CYS B 1 20 ? -4.965 -8.141 33.219 1 27.19 20 CYS B C 1
ATOM 1605 O O . CYS B 1 20 ? -6.137 -7.773 33.312 1 27.19 20 CYS B O 1
ATOM 1607 N N . ARG B 1 21 ? -4.129 -7.215 33.188 1 28.14 21 ARG B N 1
ATOM 1608 C CA . ARG B 1 21 ? -4.402 -6.027 32.375 1 28.14 21 ARG B CA 1
ATOM 1609 C C . ARG B 1 21 ? -4.988 -6.414 31.031 1 28.14 21 ARG B C 1
ATOM 1611 O O . ARG B 1 21 ? -4.348 -7.117 30.25 1 28.14 21 ARG B O 1
ATOM 1618 N N . ARG B 1 22 ? -6.32 -6.613 30.938 1 28.53 22 ARG B N 1
ATOM 1619 C CA . ARG B 1 22 ? -7.043 -6.672 29.672 1 28.53 22 ARG B CA 1
ATOM 1620 C C . ARG B 1 22 ? -6.426 -5.73 28.641 1 28.53 22 ARG B C 1
ATOM 1622 O O . ARG B 1 22 ? -6.156 -4.562 28.938 1 28.53 22 ARG B O 1
ATOM 1629 N N . LEU B 1 23 ? -5.703 -6.289 27.719 1 29.39 23 LEU B N 1
ATOM 1630 C CA . LEU B 1 23 ? -5.227 -5.484 26.594 1 29.39 23 LEU B CA 1
ATOM 1631 C C . LEU B 1 23 ? -6.281 -4.473 26.156 1 29.39 23 LEU B C 1
ATOM 1633 O O . LEU B 1 23 ? -7.48 -4.77 26.188 1 29.39 23 LEU B O 1
ATOM 1637 N N . PRO B 1 24 ? -5.961 -3.168 26.219 1 27.58 24 PRO B N 1
ATOM 1638 C CA . PRO B 1 24 ? -7.004 -2.213 25.844 1 27.58 24 PRO B CA 1
ATOM 1639 C C . PRO B 1 24 ? -7.773 -2.641 24.594 1 27.58 24 PRO B C 1
ATOM 1641 O O . PRO B 1 24 ? -7.242 -3.365 23.75 1 27.58 24 PRO B O 1
ATOM 1644 N N . PRO B 1 25 ? -9.078 -2.785 24.656 1 27.19 25 PRO B N 1
ATOM 1645 C CA . PRO B 1 25 ? -9.883 -3.084 23.469 1 27.19 25 PRO B CA 1
ATOM 1646 C C . PRO B 1 25 ? -9.383 -2.361 22.219 1 27.19 25 PRO B C 1
ATOM 1648 O O . PRO B 1 25 ? -8.688 -1.349 22.328 1 27.19 25 PRO B O 1
ATOM 1651 N N . VAL B 1 26 ? -9.391 -3.041 21.062 1 29.11 26 VAL B N 1
ATOM 1652 C CA . VAL B 1 26 ? -9.227 -2.471 19.719 1 29.11 26 VAL B CA 1
ATOM 1653 C C . VAL B 1 26 ? -9.797 -1.057 19.688 1 29.11 26 VAL B C 1
ATOM 1655 O O . VAL B 1 26 ? -10.945 -0.837 20.078 1 29.11 26 VAL B O 1
ATOM 1658 N N . CYS B 1 27 ? -8.922 -0.15 19.859 1 26.95 27 CYS B N 1
ATOM 1659 C CA . CYS B 1 27 ? -9.344 1.245 19.781 1 26.95 27 CYS B CA 1
ATOM 1660 C C . CYS B 1 27 ? -10.43 1.426 18.719 1 26.95 27 CYS B C 1
ATOM 1662 O O . CYS B 1 27 ? -10.219 1.105 17.547 1 26.95 27 CYS B O 1
ATOM 1664 N N . ARG B 1 28 ? -11.594 1.242 19.109 1 27.97 28 ARG B N 1
ATOM 1665 C CA . ARG B 1 28 ? -12.641 1.782 18.25 1 27.97 28 ARG B CA 1
ATOM 1666 C C . ARG B 1 28 ? -12.273 3.178 17.75 1 27.97 28 ARG B C 1
ATOM 1668 O O . ARG B 1 28 ? -11.945 4.059 18.547 1 27.97 28 ARG B O 1
ATOM 1675 N N . CYS B 1 29 ? -11.727 3.252 16.562 1 30.33 29 CYS B N 1
ATOM 1676 C CA . CYS B 1 29 ? -11.578 4.605 16.047 1 30.33 29 CYS B CA 1
ATOM 1677 C C . CYS B 1 29 ? -12.734 5.492 16.469 1 30.33 29 CYS B C 1
ATOM 1679 O O . CYS B 1 29 ? -13.898 5.141 16.266 1 30.33 29 CYS B O 1
ATOM 1681 N N . PRO B 1 30 ? -12.484 6.23 17.484 1 32.06 30 PRO B N 1
ATOM 1682 C CA . PRO B 1 30 ? -13.68 7.012 17.828 1 32.06 30 PRO B CA 1
ATOM 1683 C C . PRO B 1 30 ? -14.492 7.414 16.594 1 32.06 30 PRO B C 1
ATOM 1685 O O . PRO B 1 30 ? -15.727 7.332 16.625 1 32.06 30 PRO B O 1
ATOM 1688 N N . GLY B 1 31 ? -13.953 8.453 15.969 1 33.47 31 GLY B N 1
ATOM 1689 C CA . GLY B 1 31 ? -14.688 9.18 14.945 1 33.47 31 GLY B CA 1
ATOM 1690 C C . GLY B 1 31 ? -15.039 8.328 13.742 1 33.47 31 GLY B C 1
ATOM 1691 O O . GLY B 1 31 ? -14.438 8.484 12.672 1 33.47 31 GLY B O 1
ATOM 1692 N N . GLY B 1 32 ? -15.18 7.141 13.898 1 34.97 32 GLY B N 1
ATOM 1693 C CA . GLY B 1 32 ? -15.523 6.316 12.758 1 34.97 32 GLY B CA 1
ATOM 1694 C C . GLY B 1 32 ? -16.703 6.855 11.969 1 34.97 32 GLY B C 1
ATOM 1695 O O . GLY B 1 32 ? -17.719 7.242 12.547 1 34.97 32 GLY B O 1
ATOM 1696 N N . LEU B 1 33 ? -16.375 7.543 10.922 1 39.88 33 LEU B N 1
ATOM 1697 C CA . LEU B 1 33 ? -17.516 7.918 10.078 1 39.88 33 LEU B CA 1
ATOM 1698 C C . LEU B 1 33 ? -18.5 6.766 9.953 1 39.88 33 LEU B C 1
ATOM 1700 O O . LEU B 1 33 ? -18.109 5.598 9.977 1 39.88 33 LEU B O 1
ATOM 1704 N N . PRO B 1 34 ? -19.656 7.105 10.336 1 43.12 34 PRO B N 1
ATOM 1705 C CA . PRO B 1 34 ? -20.688 6.078 10.281 1 43.12 34 PRO B CA 1
ATOM 1706 C C . PRO B 1 34 ? -20.688 5.309 8.961 1 43.12 34 PRO B C 1
ATOM 1708 O O . PRO B 1 34 ? -20.344 5.867 7.918 1 43.12 34 PRO B O 1
ATOM 1711 N N . LEU B 1 35 ? -20.547 3.996 9.125 1 44.22 35 LEU B N 1
ATOM 1712 C CA . LEU B 1 35 ? -20.766 3.09 8.008 1 44.22 35 LEU B CA 1
ATOM 1713 C C . LEU B 1 35 ? -22.188 3.197 7.488 1 44.22 35 LEU B C 1
ATOM 1715 O O . LEU B 1 35 ? -23.141 3.053 8.25 1 44.22 35 LEU B O 1
ATOM 1719 N N . ARG B 1 36 ? -22.359 4.02 6.629 1 40.88 36 ARG B N 1
ATOM 1720 C CA . ARG B 1 36 ? -23.734 4.012 6.133 1 40.88 36 ARG B CA 1
ATOM 1721 C C . ARG B 1 36 ? -24.203 2.592 5.844 1 40.88 36 ARG B C 1
ATOM 1723 O O . ARG B 1 36 ? -25.375 2.264 6.047 1 40.88 36 ARG B O 1
ATOM 1730 N N . HIS B 1 37 ? -23.625 2.029 4.812 1 44.12 37 HIS B N 1
ATOM 1731 C CA . HIS B 1 37 ? -24.219 0.813 4.262 1 44.12 37 HIS B CA 1
ATOM 1732 C C . HIS B 1 37 ? -23.656 -0.429 4.941 1 44.12 37 HIS B C 1
ATOM 1734 O O . HIS B 1 37 ? -22.438 -0.653 4.922 1 44.12 37 HIS B O 1
ATOM 1740 N N . PRO B 1 38 ? -24.391 -0.977 5.941 1 43.72 38 PRO B N 1
ATOM 1741 C CA . PRO B 1 38 ? -23.906 -2.248 6.492 1 43.72 38 PRO B CA 1
ATOM 1742 C C . PRO B 1 38 ? -23.375 -3.193 5.418 1 43.72 38 PRO B C 1
ATOM 1744 O O . PRO B 1 38 ? -23.797 -3.119 4.262 1 43.72 38 PRO B O 1
ATOM 1747 N N . ASN B 1 39 ? -22.094 -3.771 5.652 1 49.22 39 ASN B N 1
ATOM 1748 C CA . ASN B 1 39 ? -21.438 -4.719 4.762 1 49.22 39 ASN B CA 1
ATOM 1749 C C . ASN B 1 39 ? -22.422 -5.723 4.176 1 49.22 39 ASN B C 1
ATOM 1751 O O . ASN B 1 39 ? -22.906 -6.609 4.887 1 49.22 39 ASN B O 1
ATOM 1755 N N . ARG B 1 40 ? -23.297 -5.367 3.346 1 45.34 40 ARG B N 1
ATOM 1756 C CA . ARG B 1 40 ? -24.188 -6.289 2.639 1 45.34 40 ARG B CA 1
ATOM 1757 C C . ARG B 1 40 ? -23.484 -7.609 2.346 1 45.34 40 ARG B C 1
ATOM 1759 O O . ARG B 1 40 ? -24.125 -8.586 1.957 1 45.34 40 ARG B O 1
ATOM 1766 N N . TYR B 1 41 ? -22.281 -7.559 2.09 1 45.94 41 TYR B N 1
ATOM 1767 C CA . TYR B 1 41 ? -21.594 -8.82 1.85 1 45.94 41 TYR B CA 1
ATOM 1768 C C . TYR B 1 41 ? -21.297 -9.539 3.16 1 45.94 41 TYR B C 1
ATOM 1770 O O . TYR B 1 41 ? -20.406 -9.141 3.916 1 45.94 41 TYR B O 1
ATOM 1778 N N . LYS B 1 42 ? -22.422 -9.953 3.744 1 43.81 42 LYS B N 1
ATOM 1779 C CA . LYS B 1 42 ? -22.281 -10.789 4.93 1 43.81 42 LYS B CA 1
ATOM 1780 C C . LYS B 1 42 ? -21.281 -11.922 4.688 1 43.81 42 LYS B C 1
ATOM 1782 O O . LYS B 1 42 ? -21.547 -12.836 3.91 1 43.81 42 LYS B O 1
ATOM 1787 N N . TRP B 1 43 ? -20 -11.547 4.613 1 46.34 43 TRP B N 1
ATOM 1788 C CA . TRP B 1 43 ? -19.156 -12.727 4.734 1 46.34 43 TRP B CA 1
ATOM 1789 C C . TRP B 1 43 ? -19.625 -13.625 5.867 1 46.34 43 TRP B C 1
ATOM 1791 O O . TRP B 1 43 ? -19.703 -13.203 7.023 1 46.34 43 TRP B O 1
ATOM 1801 N N . SER B 1 44 ? -20.734 -14.195 5.652 1 44.16 44 SER B N 1
ATOM 1802 C CA . SER B 1 44 ? -21.266 -15.109 6.656 1 44.16 44 SER B CA 1
ATOM 1803 C C . SER B 1 44 ? -20.188 -15.57 7.621 1 44.16 44 SER B C 1
ATOM 1805 O O . SER B 1 44 ? -20.359 -15.5 8.844 1 44.16 44 SER B O 1
ATOM 1807 N N . HIS B 1 45 ? -19.406 -16.703 7.41 1 44.84 45 HIS B N 1
ATOM 1808 C CA . HIS B 1 45 ? -18.484 -17.375 8.328 1 44.84 45 HIS B CA 1
ATOM 1809 C C . HIS B 1 45 ? -17.062 -16.844 8.172 1 44.84 45 HIS B C 1
ATOM 1811 O O . HIS B 1 45 ? -16.594 -16.625 7.051 1 44.84 45 HIS B O 1
ATOM 1817 N N . GLN B 1 46 ? -16.609 -16.047 9.203 1 48.38 46 GLN B N 1
ATOM 1818 C CA . GLN B 1 46 ? -15.195 -15.742 9.391 1 48.38 46 GLN B CA 1
ATOM 1819 C C . GLN B 1 46 ? -14.32 -16.719 8.602 1 48.38 46 GLN B C 1
ATOM 1821 O O . GLN B 1 46 ? -13.25 -16.344 8.117 1 48.38 46 GLN B O 1
ATOM 1826 N N . GLU B 1 47 ? -14.914 -17.859 8.383 1 52.38 47 GLU B N 1
ATOM 1827 C CA . GLU B 1 47 ? -14.148 -18.953 7.789 1 52.38 47 GLU B CA 1
ATOM 1828 C C . GLU B 1 47 ? -13.969 -18.75 6.285 1 52.38 47 GLU B C 1
ATOM 1830 O O . GLU B 1 47 ? -13.055 -19.312 5.68 1 52.38 47 GLU B O 1
ATOM 1835 N N . ASP B 1 48 ? -14.727 -17.75 5.789 1 65.25 48 ASP B N 1
ATOM 1836 C CA . ASP B 1 48 ? -14.672 -17.719 4.328 1 65.25 48 ASP B CA 1
ATOM 1837 C C . ASP B 1 48 ? -13.82 -16.562 3.832 1 65.25 48 ASP B C 1
ATOM 1839 O O . ASP B 1 48 ? -13.617 -16.391 2.625 1 65.25 48 ASP B O 1
ATOM 1843 N N . ARG B 1 49 ? -13.211 -15.93 4.793 1 79.06 49 ARG B N 1
ATOM 1844 C CA . ARG B 1 49 ? -12.383 -14.812 4.359 1 79.06 49 ARG B CA 1
ATOM 1845 C C . ARG B 1 49 ? -10.938 -15.258 4.133 1 79.06 49 ARG B C 1
ATOM 1847 O O . ARG B 1 49 ? -10.469 -16.203 4.773 1 79.06 49 ARG B O 1
ATOM 1854 N N . MET B 1 50 ? -10.438 -14.578 3.18 1 92.94 50 MET B N 1
ATOM 1855 C CA . MET B 1 50 ? -9.023 -14.867 2.945 1 92.94 50 MET B CA 1
ATOM 1856 C C . MET B 1 50 ? -8.188 -14.516 4.172 1 92.94 50 MET B C 1
ATOM 1858 O O . MET B 1 50 ? -8.32 -13.43 4.73 1 92.94 50 MET B O 1
ATOM 1862 N N . GLN B 1 51 ? -7.395 -15.484 4.574 1 95.06 51 GLN B N 1
ATOM 1863 C CA . GLN B 1 51 ? -6.422 -15.195 5.621 1 95.06 51 GLN B CA 1
ATOM 1864 C C . GLN B 1 51 ? -5.133 -14.625 5.035 1 95.06 51 GLN B C 1
ATOM 1866 O O . GLN B 1 51 ? -4.5 -15.25 4.188 1 95.06 51 GLN B O 1
ATOM 1871 N N . ILE B 1 52 ? -4.75 -13.445 5.5 1 97.88 52 ILE B N 1
ATOM 1872 C CA . ILE B 1 52 ? -3.58 -12.758 4.965 1 97.88 52 ILE B CA 1
ATOM 1873 C C . ILE B 1 52 ? -2.498 -12.664 6.035 1 97.88 52 ILE B C 1
ATOM 1875 O O . ILE B 1 52 ? -2.754 -12.188 7.145 1 97.88 52 ILE B O 1
ATOM 1879 N N . GLN B 1 53 ? -1.313 -13.148 5.691 1 97.69 53 GLN B N 1
ATOM 1880 C CA . GLN B 1 53 ? -0.181 -13.109 6.609 1 97.69 53 GLN B CA 1
ATOM 1881 C C . GLN B 1 53 ? 0.539 -11.766 6.539 1 97.69 53 GLN B C 1
ATOM 1883 O O . GLN B 1 53 ? 1.098 -11.297 7.535 1 97.69 53 GLN B O 1
ATOM 1888 N N . ALA B 1 54 ? 0.603 -11.211 5.406 1 98.31 54 ALA B N 1
ATOM 1889 C CA . ALA B 1 54 ? 1.275 -9.938 5.141 1 98.31 54 ALA B CA 1
ATOM 1890 C C . ALA B 1 54 ? 0.79 -9.328 3.83 1 98.31 54 ALA B C 1
ATOM 1892 O O . ALA B 1 54 ? 0.116 -9.992 3.037 1 98.31 54 ALA B O 1
ATOM 1893 N N . LEU B 1 55 ? 1.023 -8.07 3.652 1 98.56 55 LEU B N 1
ATOM 1894 C CA . LEU B 1 55 ? 0.693 -7.34 2.434 1 98.56 55 LEU B CA 1
ATOM 1895 C C . LEU B 1 55 ? 1.904 -6.566 1.917 1 98.56 55 LEU B C 1
ATOM 1897 O O . LEU B 1 55 ? 2.621 -5.938 2.695 1 98.56 55 LEU B O 1
ATOM 1901 N N . GLY B 1 56 ? 2.135 -6.734 0.635 1 98.69 56 GLY B N 1
ATOM 1902 C CA . GLY B 1 56 ? 3.111 -5.895 -0.043 1 98.69 56 GLY B CA 1
ATOM 1903 C C . GLY B 1 56 ? 2.479 -4.871 -0.965 1 98.69 56 GLY B C 1
ATOM 1904 O O . GLY B 1 56 ? 1.677 -5.219 -1.834 1 98.69 56 GLY B O 1
ATOM 1905 N N . ASN B 1 57 ? 2.717 -3.609 -0.727 1 98.75 57 ASN B N 1
ATOM 1906 C CA . ASN B 1 57 ? 2.482 -2.576 -1.729 1 98.75 57 ASN B CA 1
ATOM 1907 C C . ASN B 1 57 ? 3.652 -2.465 -2.703 1 98.75 57 ASN B C 1
ATOM 1909 O O . ASN B 1 57 ? 4.742 -2.027 -2.324 1 98.75 57 ASN B O 1
ATOM 1913 N N . VAL B 1 58 ? 3.439 -2.84 -3.947 1 98.75 58 VAL B N 1
ATOM 1914 C CA . VAL B 1 58 ? 4.562 -2.982 -4.867 1 98.75 58 VAL B CA 1
ATOM 1915 C C . VAL B 1 58 ? 4.625 -1.771 -5.797 1 98.75 58 VAL B C 1
ATOM 1917 O O . VAL B 1 58 ? 3.672 -1.495 -6.531 1 98.75 58 VAL B O 1
ATOM 1920 N N . VAL B 1 59 ? 5.723 -1.067 -5.727 1 98.62 59 VAL B N 1
ATOM 1921 C CA . VAL B 1 59 ? 6.008 0.085 -6.578 1 98.62 59 VAL B CA 1
ATOM 1922 C C . VAL B 1 59 ? 6.902 -0.338 -7.738 1 98.62 59 VAL B C 1
ATOM 1924 O O . VAL B 1 59 ? 8.031 -0.788 -7.531 1 98.62 59 VAL B O 1
ATOM 1927 N N . LEU B 1 60 ? 6.391 -0.245 -8.969 1 98.62 60 LEU B N 1
ATOM 1928 C CA . LEU B 1 60 ? 7.211 -0.499 -10.148 1 98.62 60 LEU B CA 1
ATOM 1929 C C . LEU B 1 60 ? 8.086 0.708 -10.477 1 98.62 60 LEU B C 1
ATOM 1931 O O . LEU B 1 60 ? 7.594 1.837 -10.539 1 98.62 60 LEU B O 1
ATOM 1935 N N . THR B 1 61 ? 9.352 0.501 -10.609 1 98.38 61 THR B N 1
ATOM 1936 C CA . THR B 1 61 ? 10.32 1.574 -10.82 1 98.38 61 THR B CA 1
ATOM 1937 C C . THR B 1 61 ? 11.547 1.057 -11.555 1 98.38 61 THR B C 1
ATOM 1939 O O . THR B 1 61 ? 11.914 -0.113 -11.422 1 98.38 61 THR B O 1
ATOM 1942 N N . PRO B 1 62 ? 12.219 1.919 -12.328 1 96.62 62 PRO B N 1
ATOM 1943 C CA . PRO B 1 62 ? 13.484 1.495 -12.938 1 96.62 62 PRO B CA 1
ATOM 1944 C C . PRO B 1 62 ? 14.648 1.514 -11.953 1 96.62 62 PRO B C 1
ATOM 1946 O O . PRO B 1 62 ? 15.727 1.003 -12.258 1 96.62 62 PRO B O 1
ATOM 1949 N N . GLN B 1 63 ? 14.438 2.043 -10.758 1 97.19 63 GLN B N 1
ATOM 1950 C CA . GLN B 1 63 ? 15.508 2.201 -9.781 1 97.19 63 GLN B CA 1
ATOM 1951 C C . GLN B 1 63 ? 15.062 1.75 -8.391 1 97.19 63 GLN B C 1
ATOM 1953 O O . GLN B 1 63 ? 14.945 2.564 -7.473 1 97.19 63 GLN B O 1
ATOM 1958 N N . PRO B 1 64 ? 14.961 0.449 -8.211 1 98.06 64 PRO B N 1
ATOM 1959 C CA . PRO B 1 64 ? 14.375 -0.049 -6.969 1 98.06 64 PRO B CA 1
ATOM 1960 C C . PRO B 1 64 ? 15.141 0.416 -5.73 1 98.06 64 PRO B C 1
ATOM 1962 O O . PRO B 1 64 ? 14.547 0.929 -4.785 1 98.06 64 PRO B O 1
ATOM 1965 N N . LEU B 1 65 ? 16.422 0.313 -5.754 1 97.69 65 LEU B N 1
ATOM 1966 C CA . LEU B 1 65 ? 17.203 0.64 -4.57 1 97.69 65 LEU B CA 1
ATOM 1967 C C . LEU B 1 65 ? 17.156 2.137 -4.281 1 97.69 65 LEU B C 1
ATOM 1969 O O . LEU B 1 65 ? 16.953 2.547 -3.139 1 97.69 65 LEU B O 1
ATOM 1973 N N . ALA B 1 66 ? 17.328 2.938 -5.297 1 97.31 66 ALA B N 1
ATOM 1974 C CA . ALA B 1 66 ? 17.328 4.387 -5.121 1 97.31 66 ALA B CA 1
ATOM 1975 C C . ALA B 1 66 ? 15.992 4.879 -4.582 1 97.31 66 ALA B C 1
ATOM 1977 O O . ALA B 1 66 ? 15.953 5.723 -3.684 1 97.31 66 ALA B O 1
ATOM 1978 N N . ASP B 1 67 ? 14.914 4.359 -5.078 1 98.19 67 ASP B N 1
AT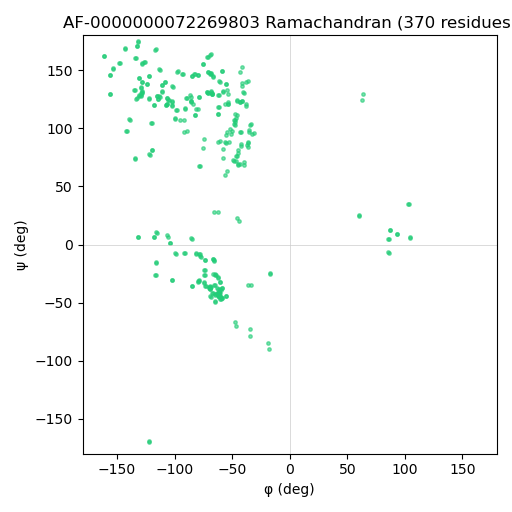OM 1979 C CA . ASP B 1 67 ? 13.586 4.781 -4.637 1 98.19 67 ASP B CA 1
ATOM 1980 C C . ASP B 1 67 ? 13.312 4.312 -3.211 1 98.19 67 ASP B C 1
ATOM 1982 O O . ASP B 1 67 ? 12.719 5.047 -2.416 1 98.19 67 ASP B O 1
ATOM 1986 N N . ALA B 1 68 ? 13.781 3.125 -2.879 1 98.19 68 ALA B N 1
ATOM 1987 C CA . ALA B 1 68 ? 13.609 2.6 -1.527 1 98.19 68 ALA B CA 1
ATOM 1988 C C . ALA B 1 68 ? 14.375 3.439 -0.509 1 98.19 68 ALA B C 1
ATOM 1990 O O . ALA B 1 68 ? 13.898 3.656 0.608 1 98.19 68 ALA B O 1
ATOM 1991 N N . GLU B 1 69 ? 15.484 3.934 -0.879 1 97.44 69 GLU B N 1
ATOM 1992 C CA . GLU B 1 69 ? 16.344 4.695 0.02 1 97.44 69 GLU B CA 1
ATOM 1993 C C . GLU B 1 69 ? 15.641 5.938 0.544 1 97.44 69 GLU B C 1
ATOM 1995 O O . GLU B 1 69 ? 15.859 6.352 1.685 1 97.44 69 GLU B O 1
ATOM 2000 N N . PHE B 1 70 ? 14.82 6.496 -0.213 1 97.31 70 PHE B N 1
ATOM 2001 C CA . PHE B 1 70 ? 14.039 7.66 0.186 1 97.31 70 PHE B CA 1
ATOM 2002 C C . PHE B 1 70 ? 13.258 7.379 1.464 1 97.31 70 PHE B C 1
ATOM 2004 O O . PHE B 1 70 ? 13.25 8.195 2.385 1 97.31 70 PHE B O 1
ATOM 2011 N N . TYR B 1 71 ? 12.641 6.238 1.54 1 97.62 71 TYR B N 1
ATOM 2012 C CA . TYR B 1 71 ? 11.781 5.883 2.662 1 97.62 71 TYR B CA 1
ATOM 2013 C C . TYR B 1 71 ? 12.609 5.449 3.867 1 97.62 71 TYR B C 1
ATOM 2015 O O . TYR B 1 71 ? 12.188 5.621 5.012 1 97.62 71 TYR B O 1
ATOM 2023 N N . VAL B 1 72 ? 13.758 4.859 3.584 1 96.5 72 VAL B N 1
ATOM 2024 C CA . VAL B 1 72 ? 14.672 4.504 4.66 1 96.5 72 VAL B CA 1
ATOM 2025 C C . VAL B 1 72 ? 15.219 5.773 5.312 1 96.5 72 VAL B C 1
ATOM 2027 O O . VAL B 1 72 ? 15.219 5.895 6.539 1 96.5 72 VAL B O 1
ATOM 2030 N N . ARG B 1 73 ? 15.531 6.703 4.496 1 95.06 73 ARG B N 1
ATOM 2031 C CA . ARG B 1 73 ? 16.172 7.926 4.965 1 95.06 73 ARG B CA 1
ATOM 2032 C C . ARG B 1 73 ? 15.18 8.812 5.711 1 95.06 73 ARG B C 1
ATOM 2034 O O . ARG B 1 73 ? 15.531 9.438 6.715 1 95.06 73 ARG B O 1
ATOM 2041 N N . HIS B 1 74 ? 13.969 8.812 5.266 1 96.69 74 HIS B N 1
ATOM 2042 C CA . HIS B 1 74 ? 13.141 9.914 5.73 1 96.69 74 HIS B CA 1
ATOM 2043 C C . HIS B 1 74 ? 11.969 9.414 6.574 1 96.69 74 HIS B C 1
ATOM 2045 O O . HIS B 1 74 ? 11.367 10.18 7.32 1 96.69 74 HIS B O 1
ATOM 2051 N N . PHE B 1 75 ? 11.664 8.086 6.504 1 97.31 75 PHE B N 1
ATOM 2052 C CA . PHE B 1 75 ? 10.391 7.684 7.102 1 97.31 75 PHE B CA 1
ATOM 2053 C C . PHE B 1 75 ? 10.578 6.477 8.008 1 97.31 75 PHE B C 1
ATOM 2055 O O . PHE B 1 75 ? 9.602 5.871 8.453 1 97.31 75 PHE B O 1
ATOM 2062 N N . GLY B 1 76 ? 11.75 6.066 8.242 1 95.38 76 GLY B N 1
ATOM 2063 C CA . GLY B 1 76 ? 12.031 5.082 9.273 1 95.38 76 GLY B CA 1
ATOM 2064 C C . GLY B 1 76 ? 11.906 3.652 8.789 1 95.38 76 GLY B C 1
ATOM 2065 O O . GLY B 1 76 ? 11.875 2.717 9.594 1 95.38 76 GLY B O 1
ATOM 2066 N N . PHE B 1 77 ? 11.82 3.465 7.512 1 97 77 PHE B N 1
ATOM 2067 C CA . PHE B 1 77 ? 11.758 2.113 6.969 1 97 77 PHE B CA 1
ATOM 2068 C C . PHE B 1 77 ? 13.133 1.448 7.02 1 97 77 PHE B C 1
ATOM 2070 O O . PHE B 1 77 ? 14.156 2.129 7.094 1 97 77 PHE B O 1
ATOM 2077 N N . ARG B 1 78 ? 13.039 0.086 7.051 1 95.81 78 ARG B N 1
ATOM 2078 C CA . ARG B 1 78 ? 14.25 -0.735 7 1 95.81 78 ARG B CA 1
ATOM 2079 C C . ARG B 1 78 ? 14.148 -1.787 5.898 1 95.81 78 ARG B C 1
ATOM 2081 O O . ARG B 1 78 ? 13.047 -2.162 5.492 1 95.81 78 ARG B O 1
ATOM 2088 N N . TYR B 1 79 ? 15.266 -2.203 5.469 1 95.31 79 TYR B N 1
ATOM 2089 C CA . TYR B 1 79 ? 15.305 -3.205 4.41 1 95.31 79 TYR B CA 1
ATOM 2090 C C . TYR B 1 79 ? 14.859 -4.566 4.934 1 95.31 79 TYR B C 1
ATOM 2092 O O . TYR B 1 79 ? 15.312 -5.008 5.992 1 95.31 79 TYR B O 1
ATOM 2100 N N . ALA B 1 80 ? 13.977 -5.168 4.227 1 95.19 80 ALA B N 1
ATOM 2101 C CA . ALA B 1 80 ? 13.594 -6.555 4.484 1 95.19 80 ALA B CA 1
ATOM 2102 C C . ALA B 1 80 ? 14.242 -7.496 3.475 1 95.19 80 ALA B C 1
ATOM 2104 O O . ALA B 1 80 ? 14.484 -8.672 3.775 1 95.19 80 ALA B O 1
ATOM 2105 N N . ALA B 1 81 ? 14.508 -7.059 2.238 1 94.19 81 ALA B N 1
ATOM 2106 C CA . ALA B 1 81 ? 15.195 -7.77 1.163 1 94.19 81 ALA B CA 1
ATOM 2107 C C . ALA B 1 81 ? 15.805 -6.793 0.163 1 94.19 81 ALA B C 1
ATOM 2109 O O . ALA B 1 81 ? 15.258 -5.715 -0.082 1 94.19 81 ALA B O 1
ATOM 2110 N N . GLN B 1 82 ? 16.922 -7.188 -0.369 1 94.31 82 GLN B N 1
ATOM 2111 C CA . GLN B 1 82 ? 17.594 -6.375 -1.375 1 94.31 82 GLN B CA 1
ATOM 2112 C C . GLN B 1 82 ? 18.172 -7.246 -2.488 1 94.31 82 GLN B C 1
ATOM 2114 O O . GLN B 1 82 ? 19.125 -7.992 -2.271 1 94.31 82 GLN B O 1
ATOM 2119 N N . LEU B 1 83 ? 17.562 -7.168 -3.557 1 93.88 83 LEU B N 1
ATOM 2120 C CA . LEU B 1 83 ? 18.062 -7.688 -4.824 1 93.88 83 LEU B CA 1
ATOM 2121 C C . LEU B 1 83 ? 18.266 -6.562 -5.828 1 93.88 83 LEU B C 1
ATOM 2123 O O . LEU B 1 83 ? 17.859 -5.426 -5.59 1 93.88 83 LEU B O 1
ATOM 2127 N N . ASP B 1 84 ? 18.938 -6.906 -6.875 1 92.94 84 ASP B N 1
ATOM 2128 C CA . ASP B 1 84 ? 19.172 -5.879 -7.887 1 92.94 84 ASP B CA 1
ATOM 2129 C C . ASP B 1 84 ? 17.859 -5.375 -8.477 1 92.94 84 ASP B C 1
ATOM 2131 O O . ASP B 1 84 ? 17.688 -4.176 -8.703 1 92.94 84 ASP B O 1
ATOM 2135 N N . TRP B 1 85 ? 16.906 -6.293 -8.664 1 95.94 85 TRP B N 1
ATOM 2136 C CA . TRP B 1 85 ? 15.68 -5.961 -9.375 1 95.94 85 TRP B CA 1
ATOM 2137 C C . TRP B 1 85 ? 14.516 -5.793 -8.406 1 95.94 85 TRP B C 1
ATOM 2139 O O . TRP B 1 85 ? 13.398 -5.469 -8.812 1 95.94 85 TRP B O 1
ATOM 2149 N N . TYR B 1 86 ? 14.805 -5.941 -7.102 1 97.62 86 TYR B N 1
ATOM 2150 C CA . TYR B 1 86 ? 13.734 -5.953 -6.113 1 97.62 86 TYR B CA 1
ATOM 2151 C C . TYR B 1 86 ? 14.25 -5.543 -4.742 1 97.62 86 TYR B C 1
ATOM 2153 O O . TYR B 1 86 ? 15.242 -6.098 -4.254 1 97.62 86 TYR B O 1
ATOM 2161 N N . VAL B 1 87 ? 13.578 -4.574 -4.086 1 98.19 87 VAL B N 1
ATOM 2162 C CA . VAL B 1 87 ? 13.867 -4.152 -2.719 1 98.19 87 VAL B CA 1
ATOM 2163 C C . VAL B 1 87 ? 12.578 -4.148 -1.901 1 98.19 87 VAL B C 1
ATOM 2165 O O . VAL B 1 87 ? 11.555 -3.625 -2.346 1 98.19 87 VAL B O 1
ATOM 2168 N N . SER B 1 88 ? 12.617 -4.809 -0.761 1 98.31 88 SER B N 1
ATOM 2169 C CA . SER B 1 88 ? 11.492 -4.797 0.17 1 98.31 88 SER B CA 1
ATOM 2170 C C . SER B 1 88 ? 11.828 -4.02 1.437 1 98.31 88 SER B C 1
ATOM 2172 O O . SER B 1 88 ? 12.914 -4.188 2.004 1 98.31 88 SER B O 1
ATOM 2174 N N . LEU B 1 89 ? 10.914 -3.15 1.782 1 98 89 LEU B N 1
ATOM 2175 C CA . LEU B 1 89 ? 11.062 -2.396 3.023 1 98 89 LEU B CA 1
ATOM 2176 C C . LEU B 1 89 ? 9.992 -2.803 4.035 1 98 89 LEU B C 1
ATOM 2178 O O . LEU B 1 89 ? 8.875 -3.158 3.658 1 98 89 LEU B O 1
ATOM 2182 N N . GLN B 1 90 ? 10.352 -2.688 5.301 1 97.06 90 GLN B N 1
ATOM 2183 C CA . GLN B 1 90 ? 9.445 -2.875 6.422 1 97.06 90 GLN B CA 1
ATOM 2184 C C . GLN B 1 90 ? 9.602 -1.758 7.449 1 97.06 90 GLN B C 1
ATOM 2186 O O . GLN B 1 90 ? 10.547 -0.977 7.387 1 97.06 90 GLN B O 1
ATOM 2191 N N . HIS B 1 91 ? 8.641 -1.587 8.258 1 96.5 91 HIS B N 1
ATOM 2192 C CA . HIS B 1 91 ? 8.656 -0.619 9.352 1 96.5 91 HIS B CA 1
ATOM 2193 C C . HIS B 1 91 ? 8.281 -1.277 10.68 1 96.5 91 HIS B C 1
ATOM 2195 O O . HIS B 1 91 ? 7.359 -2.092 10.734 1 96.5 91 HIS B O 1
ATOM 2201 N N . ALA B 1 92 ? 8.922 -0.933 11.75 1 94.25 92 ALA B N 1
ATOM 2202 C CA . ALA B 1 92 ? 8.75 -1.576 13.055 1 94.25 92 ALA B CA 1
ATOM 2203 C C . ALA B 1 92 ? 7.32 -1.405 13.562 1 94.25 92 ALA B C 1
ATOM 2205 O O . ALA B 1 92 ? 6.801 -2.268 14.273 1 94.25 92 ALA B O 1
ATOM 2206 N N . ASP B 1 93 ? 6.672 -0.365 13.18 1 95.75 93 ASP B N 1
ATOM 2207 C CA . ASP B 1 93 ? 5.34 -0.049 13.688 1 95.75 93 ASP B CA 1
ATOM 2208 C C . ASP B 1 93 ? 4.254 -0.659 12.805 1 95.75 93 ASP B C 1
ATOM 2210 O O . ASP B 1 93 ? 3.066 -0.571 13.125 1 95.75 93 ASP B O 1
ATOM 2214 N N . LEU B 1 94 ? 4.629 -1.229 11.664 1 95.75 94 LEU B N 1
ATOM 2215 C CA . LEU B 1 94 ? 3.672 -1.746 10.688 1 95.75 94 LEU B CA 1
ATOM 2216 C C . LEU B 1 94 ? 3.908 -3.23 10.43 1 95.75 94 LEU B C 1
ATOM 2218 O O . LEU B 1 94 ? 4.316 -3.617 9.336 1 95.75 94 LEU B O 1
ATOM 2222 N N . ASN B 1 95 ? 3.457 -4.008 11.367 1 93.69 95 ASN B N 1
ATOM 2223 C CA . ASN B 1 95 ? 3.664 -5.445 11.242 1 93.69 95 ASN B CA 1
ATOM 2224 C C . ASN B 1 95 ? 2.859 -6.031 10.086 1 93.69 95 ASN B C 1
ATOM 2226 O O . ASN B 1 95 ? 1.679 -5.723 9.93 1 93.69 95 ASN B O 1
ATOM 2230 N N . GLY B 1 96 ? 3.559 -6.773 9.281 1 94.75 96 GLY B N 1
ATOM 2231 C CA . GLY B 1 96 ? 2.885 -7.461 8.195 1 94.75 96 GLY B CA 1
ATOM 2232 C C . GLY B 1 96 ? 2.738 -6.602 6.949 1 94.75 96 GLY B C 1
ATOM 2233 O O . GLY B 1 96 ? 2.1 -7.012 5.977 1 94.75 96 GLY B O 1
ATOM 2234 N N . PHE B 1 97 ? 3.289 -5.457 6.984 1 97.31 97 PHE B N 1
ATOM 2235 C CA . PHE B 1 97 ? 3.258 -4.578 5.82 1 97.31 97 PHE B CA 1
ATOM 2236 C C . PHE B 1 97 ? 4.648 -4.434 5.215 1 97.31 97 PHE B C 1
ATOM 2238 O O . PHE B 1 97 ? 5.629 -4.25 5.938 1 97.31 97 PHE B O 1
ATOM 2245 N N . PHE B 1 98 ? 4.648 -4.492 3.9 1 98.31 98 PHE B N 1
ATOM 2246 C CA . PHE B 1 98 ? 5.879 -4.25 3.154 1 98.31 98 PHE B CA 1
ATOM 2247 C C . PHE B 1 98 ? 5.656 -3.213 2.061 1 98.31 98 PHE B C 1
ATOM 2249 O O . PHE B 1 98 ? 4.613 -3.211 1.403 1 98.31 98 PHE B O 1
ATOM 2256 N N . LEU B 1 99 ? 6.559 -2.307 1.948 1 98.69 99 LEU B N 1
ATOM 2257 C CA . LEU B 1 99 ? 6.672 -1.43 0.789 1 98.69 99 LEU B CA 1
ATOM 2258 C C . LEU B 1 99 ? 7.758 -1.924 -0.161 1 98.69 99 LEU B C 1
ATOM 2260 O O . LEU B 1 99 ? 8.953 -1.812 0.138 1 98.69 99 LEU B O 1
ATOM 2264 N N . ASP B 1 100 ? 7.305 -2.445 -1.302 1 98.81 100 ASP B N 1
ATOM 2265 C CA . ASP B 1 100 ? 8.211 -3.145 -2.209 1 98.81 100 ASP B CA 1
ATOM 2266 C C . ASP B 1 100 ? 8.469 -2.32 -3.467 1 98.81 100 ASP B C 1
ATOM 2268 O O . ASP B 1 100 ? 7.562 -1.674 -3.992 1 98.81 100 ASP B O 1
ATOM 2272 N N . PHE B 1 101 ? 9.695 -2.361 -3.873 1 98.75 101 PHE B N 1
ATOM 2273 C CA . PHE B 1 101 ? 10.133 -1.708 -5.102 1 98.75 101 PHE B CA 1
ATOM 2274 C C . PHE B 1 101 ? 10.672 -2.729 -6.098 1 98.75 101 PHE B C 1
ATOM 2276 O O . PHE B 1 101 ? 11.617 -3.453 -5.797 1 98.75 101 PHE B O 1
ATOM 2283 N N . MET B 1 102 ? 10.055 -2.809 -7.262 1 98.56 102 MET B N 1
ATOM 2284 C CA . MET B 1 102 ? 10.391 -3.807 -8.273 1 98.56 102 MET B CA 1
ATOM 2285 C C . MET B 1 102 ? 10.742 -3.141 -9.602 1 98.56 102 MET B C 1
ATOM 2287 O O . MET B 1 102 ? 10.078 -2.189 -10.016 1 98.56 102 MET B O 1
ATOM 2291 N N . ASP B 1 103 ? 11.773 -3.67 -10.203 1 98.06 103 ASP B N 1
ATOM 2292 C CA . ASP B 1 103 ? 12.055 -3.252 -11.57 1 98.06 103 ASP B CA 1
ATOM 2293 C C . ASP B 1 103 ? 10.906 -3.605 -12.508 1 98.06 103 ASP B C 1
ATOM 2295 O O . ASP B 1 103 ? 10.609 -4.785 -12.727 1 98.06 103 ASP B O 1
ATOM 2299 N N . GLY B 1 104 ? 10.297 -2.562 -13.117 1 97.06 104 GLY B N 1
ATOM 2300 C CA . GLY B 1 104 ? 9.125 -2.754 -13.953 1 97.06 104 GLY B CA 1
ATOM 2301 C C . GLY B 1 104 ? 9.414 -3.541 -15.219 1 97.06 104 GLY B C 1
ATOM 2302 O O . GLY B 1 104 ? 8.492 -4.02 -15.883 1 97.06 104 GLY B O 1
ATOM 2303 N N . HIS B 1 105 ? 10.695 -3.732 -15.539 1 95.81 105 HIS B N 1
ATOM 2304 C CA . HIS B 1 105 ? 11.062 -4.473 -16.734 1 95.81 105 HIS B CA 1
ATOM 2305 C C . HIS B 1 105 ? 11.43 -5.914 -16.406 1 95.81 105 HIS B C 1
ATOM 2307 O O . HIS B 1 105 ? 11.648 -6.727 -17.312 1 95.81 105 HIS B O 1
ATOM 2313 N N . HIS B 1 106 ? 11.516 -6.211 -15.164 1 95.75 106 HIS B N 1
ATOM 2314 C CA . HIS B 1 106 ? 11.797 -7.586 -14.773 1 95.75 106 HIS B CA 1
ATOM 2315 C C . HIS B 1 106 ? 10.609 -8.5 -15.078 1 95.75 106 HIS B C 1
ATOM 2317 O O . HIS B 1 106 ? 9.453 -8.102 -14.898 1 95.75 106 HIS B O 1
ATOM 2323 N N . PRO B 1 107 ? 10.883 -9.742 -15.414 1 94.5 107 PRO B N 1
ATOM 2324 C CA . PRO B 1 107 ? 9.797 -10.656 -15.789 1 94.5 107 PRO B CA 1
ATOM 2325 C C . PRO B 1 107 ? 8.859 -10.961 -14.625 1 94.5 107 PRO B C 1
ATOM 2327 O O . PRO B 1 107 ? 7.754 -11.469 -14.844 1 94.5 107 PRO B O 1
ATOM 2330 N N . ALA B 1 108 ? 9.234 -10.641 -13.469 1 94.81 108 ALA B N 1
ATOM 2331 C CA . ALA B 1 108 ? 8.375 -10.852 -12.305 1 94.81 108 ALA B CA 1
ATOM 2332 C C . ALA B 1 108 ? 7.238 -9.828 -12.266 1 94.81 108 ALA B C 1
ATOM 2334 O O . ALA B 1 108 ? 6.242 -10.031 -11.57 1 94.81 108 ALA B O 1
ATOM 2335 N N . ALA B 1 109 ? 7.422 -8.688 -12.953 1 97.44 109 ALA B N 1
ATOM 2336 C CA . ALA B 1 109 ? 6.383 -7.66 -13 1 97.44 109 ALA B CA 1
ATOM 2337 C C . ALA B 1 109 ? 5.172 -8.141 -13.797 1 97.44 109 ALA B C 1
ATOM 2339 O O . ALA B 1 109 ? 5.309 -8.938 -14.727 1 97.44 109 ALA B O 1
ATOM 2340 N N . PRO B 1 110 ? 3.951 -7.668 -13.359 1 97.38 110 PRO B N 1
ATOM 2341 C CA . PRO B 1 110 ? 2.791 -8.031 -14.18 1 97.38 110 PRO B CA 1
ATOM 2342 C C . PRO B 1 110 ? 2.945 -7.617 -15.641 1 97.38 110 PRO B C 1
ATOM 2344 O O . PRO B 1 110 ? 3.359 -6.488 -15.922 1 97.38 110 PRO B O 1
ATOM 2347 N N . ALA B 1 111 ? 2.539 -8.508 -16.484 1 95.94 111 ALA B N 1
ATOM 2348 C CA . ALA B 1 111 ? 2.66 -8.242 -17.922 1 95.94 111 ALA B CA 1
ATOM 2349 C C . ALA B 1 111 ? 1.9 -6.973 -18.312 1 95.94 111 ALA B C 1
ATOM 2351 O O . ALA B 1 111 ? 2.379 -6.18 -19.125 1 95.94 111 ALA B O 1
ATOM 2352 N N . SER B 1 112 ? 0.794 -6.727 -17.734 1 95.06 112 SER B N 1
ATOM 2353 C CA . SER B 1 112 ? -0.085 -5.617 -18.094 1 95.06 112 SER B CA 1
ATOM 2354 C C . SER B 1 112 ? 0.487 -4.285 -17.609 1 95.06 112 SER B C 1
ATOM 2356 O O . SER B 1 112 ? 0.029 -3.223 -18.031 1 95.06 112 SER B O 1
ATOM 2358 N N . LEU B 1 113 ? 1.519 -4.363 -16.719 1 95.62 113 LEU B N 1
ATOM 2359 C CA . LEU B 1 113 ? 2.086 -3.145 -16.156 1 95.62 113 LEU B CA 1
ATOM 2360 C C . LEU B 1 113 ? 3.553 -2.996 -16.547 1 95.62 113 LEU B C 1
ATOM 2362 O O . LEU B 1 113 ? 4.25 -2.117 -16.031 1 95.62 113 LEU B O 1
ATOM 2366 N N . GLN B 1 114 ? 3.932 -3.848 -17.344 1 91.69 114 GLN B N 1
ATOM 2367 C CA . GLN B 1 114 ? 5.352 -3.869 -17.688 1 91.69 114 GLN B CA 1
ATOM 2368 C C . GLN B 1 114 ? 5.801 -2.531 -18.266 1 91.69 114 GLN B C 1
ATOM 2370 O O . GLN B 1 114 ? 5.129 -1.967 -19.125 1 91.69 114 GLN B O 1
ATOM 2375 N N . GLY B 1 115 ? 6.887 -2.061 -17.75 1 87.25 115 GLY B N 1
ATOM 2376 C CA . GLY B 1 115 ? 7.492 -0.833 -18.234 1 87.25 115 GLY B CA 1
ATOM 2377 C C . GLY B 1 115 ? 6.91 0.415 -17.609 1 87.25 115 GLY B C 1
ATOM 2378 O O . GLY B 1 115 ? 7.414 1.52 -17.812 1 87.25 115 GLY B O 1
ATOM 2379 N N . GLN B 1 116 ? 5.895 0.292 -16.844 1 91.12 116 GLN B N 1
ATOM 2380 C CA . GLN B 1 116 ? 5.289 1.438 -16.172 1 91.12 116 GLN B CA 1
ATOM 2381 C C . GLN B 1 116 ? 6.031 1.779 -14.891 1 91.12 116 GLN B C 1
ATOM 2383 O O . GLN B 1 116 ? 6.684 0.917 -14.297 1 91.12 116 GLN B O 1
ATOM 2388 N N . THR B 1 117 ? 6.059 3.059 -14.602 1 95.69 117 THR B N 1
ATOM 2389 C CA . THR B 1 117 ? 6.543 3.535 -13.312 1 95.69 117 THR B CA 1
ATOM 2390 C C . THR B 1 117 ? 5.379 3.967 -12.422 1 95.69 117 THR B C 1
ATOM 2392 O O . THR B 1 117 ? 4.566 4.805 -12.82 1 95.69 117 THR B O 1
ATOM 2395 N N . SER B 1 118 ? 5.324 3.373 -11.266 1 95.94 118 SER B N 1
ATOM 2396 C CA . SER B 1 118 ? 4.262 3.695 -10.32 1 95.94 118 SER B CA 1
ATOM 2397 C C . SER B 1 118 ? 4.453 5.086 -9.727 1 95.94 118 SER B C 1
ATOM 2399 O O . SER B 1 118 ? 5.582 5.566 -9.609 1 95.94 118 SER B O 1
ATOM 2401 N N . LYS B 1 119 ? 3.342 5.695 -9.422 1 96.06 119 LYS B N 1
ATOM 2402 C CA . LYS B 1 119 ? 3.301 6.902 -8.602 1 96.06 119 LYS B CA 1
ATOM 2403 C C . LYS B 1 119 ? 2.492 6.68 -7.328 1 96.06 119 LYS B C 1
ATOM 2405 O O . LYS B 1 119 ? 1.348 7.125 -7.227 1 96.06 119 LYS B O 1
ATOM 2410 N N . PRO B 1 120 ? 3.182 6.074 -6.363 1 97.5 120 PRO B N 1
ATOM 2411 C CA . PRO B 1 120 ? 2.418 5.73 -5.164 1 97.5 120 PRO B CA 1
ATOM 2412 C C . PRO B 1 120 ? 1.938 6.961 -4.395 1 97.5 120 PRO B C 1
ATOM 2414 O O . PRO B 1 120 ? 2.623 7.988 -4.379 1 97.5 120 PRO B O 1
ATOM 2417 N N . PHE B 1 121 ? 0.758 6.867 -3.812 1 98.44 121 PHE B N 1
ATOM 2418 C CA . PHE B 1 121 ? 0.179 7.793 -2.846 1 98.44 121 PHE B CA 1
ATOM 2419 C C . PHE B 1 121 ? -0.115 7.082 -1.529 1 98.44 121 PHE B C 1
ATOM 2421 O O . PHE B 1 121 ? -1.046 6.281 -1.445 1 98.44 121 PHE B O 1
ATOM 2428 N N . VAL B 1 122 ? 0.737 7.344 -0.513 1 98.69 122 VAL B N 1
ATOM 2429 C CA . VAL B 1 122 ? 0.623 6.672 0.778 1 98.69 122 VAL B CA 1
ATOM 2430 C C . VAL B 1 122 ? 0.444 7.711 1.885 1 98.69 122 VAL B C 1
ATOM 2432 O O . VAL B 1 122 ? 1.015 8.805 1.818 1 98.69 122 VAL B O 1
ATOM 2435 N N . ALA B 1 123 ? -0.341 7.336 2.873 1 98.81 123 ALA B N 1
ATOM 2436 C CA . ALA B 1 123 ? -0.553 8.18 4.043 1 98.81 123 ALA B CA 1
ATOM 2437 C C . ALA B 1 123 ? -0.009 7.52 5.309 1 98.81 123 ALA B C 1
ATOM 2439 O O . ALA B 1 123 ? -0.296 6.348 5.574 1 98.81 123 ALA B O 1
ATOM 2440 N N . PHE B 1 124 ? 0.792 8.227 6.02 1 98.81 124 PHE B N 1
ATOM 2441 C CA . PHE B 1 124 ? 1.237 7.805 7.34 1 98.81 124 PHE B CA 1
ATOM 2442 C C . PHE B 1 124 ? 0.485 8.555 8.43 1 98.81 124 PHE B C 1
ATOM 2444 O O . PHE B 1 124 ? 0.5 9.789 8.469 1 98.81 124 PHE B O 1
ATOM 2451 N N . ILE B 1 125 ? -0.156 7.809 9.32 1 98.81 125 ILE B N 1
ATOM 2452 C CA . ILE B 1 125 ? -0.845 8.406 10.453 1 98.81 125 ILE B CA 1
ATOM 2453 C C . ILE B 1 125 ? 0.114 8.516 11.641 1 98.81 125 ILE B C 1
ATOM 2455 O O . ILE B 1 125 ? 0.709 7.52 12.062 1 98.81 125 ILE B O 1
ATOM 2459 N N . VAL B 1 126 ? 0.215 9.727 12.164 1 98.69 1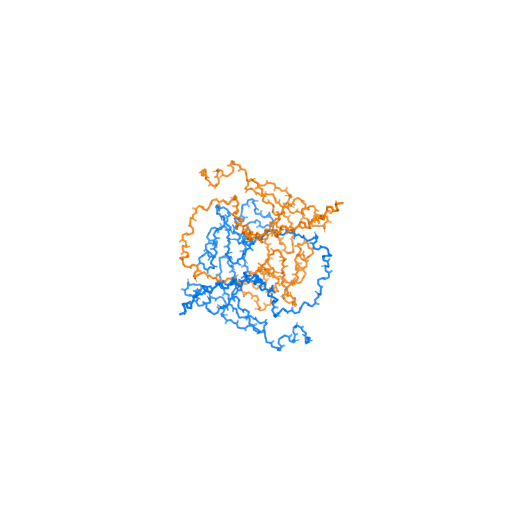26 VAL B N 1
ATOM 2460 C CA . VAL B 1 126 ? 1.188 10 13.211 1 98.69 126 VAL B CA 1
ATOM 2461 C C . VAL B 1 126 ? 0.517 10.758 14.352 1 98.69 126 VAL B C 1
ATOM 2463 O O . VAL B 1 126 ? -0.635 11.188 14.234 1 98.69 126 VAL B O 1
ATOM 2466 N N . ASP B 1 127 ? 1.299 10.883 15.445 1 98.19 127 ASP B N 1
ATOM 2467 C CA . ASP B 1 127 ? 0.777 11.586 16.609 1 98.19 127 ASP B CA 1
ATOM 2468 C C . ASP B 1 127 ? 0.876 13.102 16.422 1 98.19 127 ASP B C 1
ATOM 2470 O O . ASP B 1 127 ? 0.044 13.852 16.938 1 98.19 127 ASP B O 1
ATOM 2474 N N . ASP B 1 128 ? 1.926 13.578 15.688 1 98.44 128 ASP B N 1
ATOM 2475 C CA . ASP B 1 128 ? 2.195 15.008 15.578 1 98.44 128 ASP B CA 1
ATOM 2476 C C . ASP B 1 128 ? 2.654 15.375 14.172 1 98.44 128 ASP B C 1
ATOM 2478 O O . ASP B 1 128 ? 3.848 15.328 13.867 1 98.44 128 ASP B O 1
ATOM 2482 N N . ALA B 1 129 ? 1.688 15.867 13.352 1 98.75 129 ALA B N 1
ATOM 2483 C CA . ALA B 1 129 ? 1.97 16.203 11.961 1 98.75 129 ALA B CA 1
ATOM 2484 C C . ALA B 1 129 ? 2.873 17.422 11.852 1 98.75 129 ALA B C 1
ATOM 2486 O O . ALA B 1 129 ? 3.74 17.484 10.977 1 98.75 129 ALA B O 1
ATOM 2487 N N . GLN B 1 130 ? 2.652 18.359 12.719 1 98.44 130 GLN B N 1
ATOM 2488 C CA . GLN B 1 130 ? 3.457 19.578 12.695 1 98.44 130 GLN B CA 1
ATOM 2489 C C . GLN B 1 130 ? 4.93 19.266 12.953 1 98.44 130 GLN B C 1
ATOM 2491 O O . GLN B 1 130 ? 5.809 19.797 12.266 1 98.44 130 GLN B O 1
ATOM 2496 N N . ALA B 1 131 ? 5.203 18.438 13.906 1 98 131 ALA B N 1
ATOM 2497 C CA . ALA B 1 131 ? 6.574 18.047 14.219 1 98 131 ALA B CA 1
ATOM 2498 C C . ALA B 1 131 ? 7.227 17.344 13.031 1 98 131 ALA B C 1
ATOM 2500 O O . ALA B 1 131 ? 8.391 17.594 12.719 1 98 131 ALA B O 1
ATOM 2501 N N . GLU B 1 132 ? 6.434 16.484 12.383 1 98.19 132 GLU B N 1
ATOM 2502 C CA . GLU B 1 132 ? 6.984 15.773 11.234 1 98.19 132 GLU B CA 1
ATOM 2503 C C . GLU B 1 132 ? 7.23 16.719 10.062 1 98.19 132 GLU B C 1
ATOM 2505 O O . GLU B 1 132 ? 8.203 16.547 9.32 1 98.19 132 GLU B O 1
ATOM 2510 N N . ALA B 1 133 ? 6.363 17.688 9.891 1 98.12 133 ALA B N 1
ATOM 2511 C CA . ALA B 1 133 ? 6.574 18.672 8.828 1 98.12 133 ALA B CA 1
ATOM 2512 C C . ALA B 1 133 ? 7.875 19.438 9.055 1 98.12 133 ALA B C 1
ATOM 2514 O O . ALA B 1 133 ? 8.641 19.656 8.109 1 98.12 133 ALA B O 1
ATOM 2515 N N . GLN B 1 134 ? 8.07 19.812 10.273 1 97.31 134 GLN B N 1
ATOM 2516 C CA . GLN B 1 134 ? 9.297 20.516 10.609 1 97.31 134 GLN B CA 1
ATOM 2517 C C . GLN B 1 134 ? 10.523 19.641 10.375 1 97.31 134 GLN B C 1
ATOM 2519 O O . GLN B 1 134 ? 11.492 20.078 9.75 1 97.31 134 GLN B O 1
ATOM 2524 N N . ARG B 1 135 ? 10.453 18.422 10.75 1 96.69 135 ARG B N 1
ATOM 2525 C CA . ARG B 1 135 ? 11.57 17.5 10.617 1 96.69 135 ARG B CA 1
ATOM 2526 C C . ARG B 1 135 ? 11.906 17.25 9.148 1 96.69 135 ARG B C 1
ATOM 2528 O O . ARG B 1 135 ? 13.07 17.344 8.75 1 96.69 135 ARG B O 1
ATOM 2535 N N . LEU B 1 136 ? 10.883 16.953 8.383 1 97 136 LEU B N 1
ATOM 2536 C CA . LEU B 1 136 ? 11.094 16.641 6.977 1 97 136 LEU B CA 1
ATOM 2537 C C . LEU B 1 136 ? 11.539 17.875 6.203 1 97 136 LEU B C 1
ATOM 2539 O O . LEU B 1 136 ? 12.352 17.766 5.281 1 97 136 LEU B O 1
ATOM 2543 N N . GLY B 1 137 ? 10.984 19.016 6.582 1 95.81 137 GLY B N 1
ATOM 2544 C CA . GLY B 1 137 ? 11.461 20.266 5.996 1 95.81 137 GLY B CA 1
ATOM 2545 C C . GLY B 1 137 ? 12.93 20.516 6.258 1 95.81 137 GLY B C 1
ATOM 2546 O O . GLY B 1 137 ? 13.672 20.891 5.348 1 95.81 137 GLY B O 1
ATOM 2547 N N . GLN B 1 138 ? 13.367 20.312 7.453 1 95.19 138 GLN B N 1
ATOM 2548 C CA . GLN B 1 138 ? 14.766 20.5 7.828 1 95.19 138 GLN B CA 1
ATOM 2549 C C . GLN B 1 138 ? 15.664 19.516 7.098 1 95.19 138 GLN B C 1
ATOM 2551 O O . GLN B 1 138 ? 16.844 19.812 6.84 1 95.19 138 GLN B O 1
ATOM 2556 N N . ALA B 1 139 ? 15.055 18.406 6.734 1 94.75 139 ALA B N 1
ATOM 2557 C CA . ALA B 1 139 ? 15.797 17.391 6.004 1 94.75 139 ALA B CA 1
ATOM 2558 C C . ALA B 1 139 ? 15.875 17.719 4.516 1 94.75 139 ALA B C 1
ATOM 2560 O O . ALA B 1 139 ? 16.484 16.984 3.738 1 94.75 139 ALA B O 1
ATOM 2561 N N . GLY B 1 140 ? 15.156 18.75 4.062 1 95.38 140 GLY B N 1
ATOM 2562 C CA . GLY B 1 140 ? 15.305 19.234 2.703 1 95.38 140 GLY B CA 1
ATOM 2563 C C . GLY B 1 140 ? 14.156 18.828 1.795 1 95.38 140 GLY B C 1
ATOM 2564 O O . GLY B 1 140 ? 14.195 19.094 0.591 1 95.38 140 GLY B O 1
ATOM 2565 N N . LEU B 1 141 ? 13.156 18.219 2.342 1 96.12 141 LEU B N 1
ATOM 2566 C CA . LEU B 1 141 ? 12.031 17.828 1.507 1 96.12 141 LEU B CA 1
ATOM 2567 C C . LEU B 1 141 ? 11.109 19.016 1.251 1 96.12 141 LEU B C 1
ATOM 2569 O O . LEU B 1 141 ? 10.914 19.859 2.129 1 96.12 141 LEU B O 1
ATOM 2573 N N . THR B 1 142 ? 10.562 19 0.06 1 93.12 142 THR B N 1
ATOM 2574 C CA . THR B 1 142 ? 9.586 20.016 -0.326 1 93.12 142 THR B CA 1
ATOM 2575 C C . THR B 1 142 ? 8.18 19.594 0.103 1 93.12 142 THR B C 1
ATOM 2577 O O . THR B 1 142 ? 7.727 18.5 -0.212 1 93.12 142 THR B O 1
ATOM 2580 N N . LEU B 1 143 ? 7.5 20.516 0.804 1 95.88 143 LEU B N 1
ATOM 2581 C CA . LEU B 1 143 ? 6.094 20.281 1.109 1 95.88 143 LEU B CA 1
ATOM 2582 C C . LEU B 1 143 ? 5.211 20.641 -0.082 1 95.88 143 LEU B C 1
ATOM 2584 O O . LEU B 1 143 ? 5.203 21.797 -0.528 1 95.88 143 LEU B O 1
ATOM 2588 N N . LEU B 1 144 ? 4.562 19.703 -0.595 1 97.31 144 LEU B N 1
ATOM 2589 C CA . LEU B 1 144 ? 3.621 19.938 -1.685 1 97.31 144 LEU B CA 1
ATOM 2590 C C . LEU B 1 144 ? 2.348 20.594 -1.172 1 97.31 144 LEU B C 1
ATOM 2592 O O . LEU B 1 144 ? 1.666 21.312 -1.919 1 97.31 144 LEU B O 1
ATOM 2596 N N . LYS B 1 145 ? 1.982 20.266 0.009 1 97.38 145 LYS B N 1
ATOM 2597 C CA . LYS B 1 145 ? 0.887 20.859 0.775 1 97.38 145 LYS B CA 1
ATOM 2598 C C . LYS B 1 145 ? 1.326 21.188 2.199 1 97.38 145 LYS B C 1
ATOM 2600 O O . LYS B 1 145 ? 1.859 20.328 2.904 1 97.38 145 LYS B O 1
ATOM 2605 N N . PRO B 1 146 ? 1.119 22.469 2.605 1 97.56 146 PRO B N 1
ATOM 2606 C CA . PRO B 1 146 ? 1.473 22.797 3.988 1 97.56 146 PRO B CA 1
ATOM 2607 C C . PRO B 1 146 ? 0.552 22.141 5.008 1 97.56 146 PRO B C 1
ATOM 2609 O O . PRO B 1 146 ? -0.517 21.641 4.645 1 97.56 146 PRO B O 1
ATOM 2612 N N . VAL B 1 147 ? 1.044 22.125 6.246 1 98.69 147 VAL B N 1
ATOM 2613 C CA . VAL B 1 147 ? 0.194 21.578 7.301 1 98.69 147 VAL B CA 1
ATOM 2614 C C . VAL B 1 147 ? -1.156 22.281 7.297 1 98.69 147 VAL B C 1
ATOM 2616 O O . VAL B 1 147 ? -1.218 23.516 7.387 1 98.69 147 VAL B O 1
ATOM 2619 N N . THR B 1 148 ? -2.176 21.516 7.148 1 98.62 148 THR B N 1
ATOM 2620 C CA . THR B 1 148 ? -3.531 22.031 7.012 1 98.62 148 THR B CA 1
ATOM 2621 C C . THR B 1 148 ? -4.504 21.234 7.875 1 98.62 148 THR B C 1
ATOM 2623 O O . THR B 1 148 ? -4.434 20 7.934 1 98.62 148 THR B O 1
ATOM 2626 N N . ASP B 1 149 ? -5.371 21.969 8.633 1 98.5 149 ASP B N 1
ATOM 2627 C CA . ASP B 1 149 ? -6.469 21.312 9.336 1 98.5 149 ASP B CA 1
ATOM 2628 C C . ASP B 1 149 ? -7.684 21.156 8.422 1 98.5 149 ASP B C 1
ATOM 2630 O O . ASP B 1 149 ? -8.203 22.125 7.891 1 98.5 149 ASP B O 1
ATOM 2634 N N . GLU B 1 150 ? -8.102 19.953 8.258 1 97.75 150 GLU B N 1
ATOM 2635 C CA . GLU B 1 150 ? -9.234 19.656 7.387 1 97.75 150 GLU B CA 1
ATOM 2636 C C . GLU B 1 150 ? -10.523 19.5 8.188 1 97.75 150 GLU B C 1
ATOM 2638 O O . GLU B 1 150 ? -10.516 18.922 9.273 1 97.75 150 GLU B O 1
ATOM 2643 N N . LEU B 1 151 ? -11.633 19.859 7.598 1 96.19 151 LEU B N 1
ATOM 2644 C CA . LEU B 1 151 ? -12.922 19.828 8.281 1 96.19 151 LEU B CA 1
ATOM 2645 C C . LEU B 1 151 ? -13.328 18.406 8.633 1 96.19 151 LEU B C 1
ATOM 2647 O O . LEU B 1 151 ? -14.055 18.188 9.602 1 96.19 151 LEU B O 1
ATOM 2651 N N . TRP B 1 152 ? -12.805 17.469 7.848 1 95.06 152 TRP B N 1
ATOM 2652 C CA . TRP B 1 152 ? -13.195 16.078 8.062 1 95.06 152 TRP B CA 1
ATOM 2653 C C . TRP B 1 152 ? -12.328 15.43 9.141 1 95.06 152 TRP B C 1
ATOM 2655 O O . TRP B 1 152 ? -12.398 14.219 9.359 1 95.06 152 TRP B O 1
ATOM 2665 N N . GLY B 1 153 ? -11.43 16.156 9.844 1 96.5 153 GLY B N 1
ATOM 2666 C CA . GLY B 1 153 ? -10.805 15.68 11.062 1 96.5 153 GLY B CA 1
ATOM 2667 C C . GLY B 1 153 ? -9.375 15.211 10.852 1 96.5 153 GLY B C 1
ATOM 2668 O O . GLY B 1 153 ? -8.922 14.273 11.516 1 96.5 153 GLY B O 1
ATOM 2669 N N . GLN B 1 154 ? -8.656 15.828 9.992 1 98.12 154 GLN B N 1
ATOM 2670 C CA . GLN B 1 154 ? -7.25 15.523 9.766 1 98.12 154 GLN B CA 1
ATOM 2671 C C . GLN B 1 154 ? -6.406 16.797 9.766 1 98.12 154 GLN B C 1
ATOM 2673 O O . GLN B 1 154 ? -6.809 17.812 9.203 1 98.12 154 GLN B O 1
ATOM 2678 N N . ARG B 1 155 ? -5.387 16.859 10.508 1 98.88 155 ARG B N 1
ATOM 2679 C CA . ARG B 1 155 ? -4.258 17.766 10.273 1 98.88 155 ARG B CA 1
ATOM 2680 C C . ARG B 1 155 ? -3.195 17.094 9.414 1 98.88 155 ARG B C 1
ATOM 2682 O O . ARG B 1 155 ? -2.617 16.078 9.805 1 98.88 155 ARG B O 1
ATOM 2689 N N . ARG B 1 156 ? -2.949 17.625 8.234 1 98.81 156 ARG B N 1
ATOM 2690 C CA . ARG B 1 156 ? -2.164 16.828 7.297 1 98.81 156 ARG B CA 1
ATOM 2691 C C . ARG B 1 156 ? -1.299 17.719 6.41 1 98.81 156 ARG B C 1
ATOM 2693 O O . ARG B 1 156 ? -1.574 18.906 6.262 1 98.81 156 ARG B O 1
ATOM 2700 N N . PHE B 1 157 ? -0.24 17.172 5.891 1 98.75 157 PHE B N 1
ATOM 2701 C CA . PHE B 1 157 ? 0.596 17.781 4.859 1 98.75 157 PHE B CA 1
ATOM 2702 C C . PHE B 1 157 ? 1.1 16.734 3.883 1 98.75 157 PHE B C 1
ATOM 2704 O O . PHE B 1 157 ? 0.872 15.531 4.082 1 98.75 157 PHE B O 1
ATOM 2711 N N . GLN B 1 158 ? 1.666 17.156 2.779 1 98.75 158 GLN B N 1
ATOM 2712 C CA . GLN B 1 158 ? 2.168 16.25 1.745 1 98.75 158 GLN B CA 1
ATOM 2713 C C . GLN B 1 158 ? 3.59 16.625 1.336 1 98.75 158 GLN B C 1
ATOM 2715 O O . GLN B 1 158 ? 3.928 17.812 1.246 1 98.75 158 GLN B O 1
ATOM 2720 N N . VAL B 1 159 ? 4.375 15.625 1.069 1 98.31 159 VAL B N 1
ATOM 2721 C CA . VAL B 1 159 ? 5.695 15.828 0.483 1 98.31 159 VAL B CA 1
ATOM 2722 C C . VAL B 1 159 ? 5.832 14.984 -0.785 1 98.31 159 VAL B C 1
ATOM 2724 O O . VAL B 1 159 ? 5.125 13.992 -0.957 1 98.31 159 VAL B O 1
ATOM 2727 N N . GLY B 1 160 ? 6.715 15.383 -1.633 1 97.5 160 GLY B N 1
ATOM 2728 C CA . GLY B 1 160 ? 7.016 14.625 -2.84 1 97.5 160 GLY B CA 1
ATOM 2729 C C . GLY B 1 160 ? 8.039 13.531 -2.621 1 97.5 160 GLY B C 1
ATOM 2730 O O . GLY B 1 160 ? 8.953 13.68 -1.808 1 97.5 160 GLY B O 1
ATOM 2731 N N . GLY B 1 161 ? 7.832 12.438 -3.355 1 97.06 161 GLY B N 1
ATOM 2732 C CA . GLY B 1 161 ? 8.781 11.336 -3.359 1 97.06 161 GLY B CA 1
ATOM 2733 C C . GLY B 1 161 ? 9.312 11.008 -4.742 1 97.06 161 GLY B C 1
ATOM 2734 O O . GLY B 1 161 ? 9.086 11.758 -5.691 1 97.06 161 GLY B O 1
ATOM 2735 N N . PRO B 1 162 ? 10 9.906 -4.84 1 97.25 162 PRO B N 1
ATOM 2736 C CA . PRO B 1 162 ? 10.594 9.5 -6.117 1 97.25 162 PRO B CA 1
ATOM 2737 C C . PRO B 1 162 ? 9.547 9.281 -7.211 1 97.25 162 PRO B C 1
ATOM 2739 O O . PRO B 1 162 ? 8.453 8.773 -6.934 1 97.25 162 PRO B O 1
ATOM 2742 N N . ASN B 1 163 ? 9.82 9.688 -8.422 1 95.88 163 ASN B N 1
ATOM 2743 C CA . ASN B 1 163 ? 9.023 9.445 -9.609 1 95.88 163 ASN B CA 1
ATOM 2744 C C . ASN B 1 163 ? 7.617 10.023 -9.477 1 95.88 163 ASN B C 1
ATOM 2746 O O . ASN B 1 163 ? 6.652 9.469 -10.008 1 95.88 163 ASN B O 1
ATOM 2750 N N . GLY B 1 164 ? 7.492 11.008 -8.656 1 95.5 164 GLY B N 1
ATOM 2751 C CA . GLY B 1 164 ? 6.195 11.656 -8.531 1 95.5 164 GLY B CA 1
ATOM 2752 C C . GLY B 1 164 ? 5.34 11.078 -7.422 1 95.5 164 GLY B C 1
ATOM 2753 O O . GLY B 1 164 ? 4.164 11.422 -7.293 1 95.5 164 GLY B O 1
ATOM 2754 N N . ALA B 1 165 ? 5.898 10.242 -6.621 1 97.44 165 ALA B N 1
ATOM 2755 C CA . ALA B 1 165 ? 5.191 9.734 -5.445 1 97.44 165 ALA B CA 1
ATOM 2756 C C . ALA B 1 165 ? 4.777 10.875 -4.52 1 97.44 165 ALA B C 1
ATOM 2758 O O . ALA B 1 165 ? 5.441 11.914 -4.469 1 97.44 165 ALA B O 1
ATOM 2759 N N . VAL B 1 166 ? 3.666 10.664 -3.832 1 98.38 166 VAL B N 1
ATOM 2760 C CA . VAL B 1 166 ? 3.223 11.594 -2.799 1 98.38 166 VAL B CA 1
ATOM 2761 C C . VAL B 1 166 ? 3.082 10.859 -1.467 1 98.38 166 VAL B C 1
ATOM 2763 O O . VAL B 1 166 ? 2.445 9.805 -1.396 1 98.38 166 VAL B O 1
ATOM 2766 N N . ILE B 1 167 ? 3.752 11.391 -0.473 1 98.69 167 ILE B N 1
ATOM 2767 C CA . ILE B 1 167 ? 3.6 10.914 0.898 1 98.69 167 ILE B CA 1
ATOM 2768 C C . ILE B 1 167 ? 2.807 11.93 1.712 1 98.69 167 ILE B C 1
ATOM 2770 O O . ILE B 1 167 ? 3.188 13.102 1.797 1 98.69 167 ILE B O 1
ATOM 2774 N N . GLU B 1 168 ? 1.763 11.469 2.209 1 98.88 168 GLU B N 1
ATOM 2775 C CA . GLU B 1 168 ? 0.959 12.289 3.111 1 98.88 168 GLU B CA 1
ATOM 2776 C C . GLU B 1 168 ? 1.184 11.891 4.566 1 98.88 168 GLU B C 1
ATOM 2778 O O . GLU B 1 168 ? 1.292 10.703 4.879 1 98.88 168 GLU B O 1
ATOM 2783 N N . VAL B 1 169 ? 1.328 12.852 5.406 1 98.88 169 VAL B N 1
ATOM 2784 C CA . VAL B 1 169 ? 1.429 12.641 6.848 1 98.88 169 VAL B CA 1
ATOM 2785 C C . VAL B 1 169 ? 0.202 13.227 7.543 1 98.88 169 VAL B C 1
ATOM 2787 O O . VAL B 1 169 ? -0.136 14.391 7.34 1 98.88 169 VAL B O 1
ATOM 2790 N N . VAL B 1 170 ? -0.43 12.398 8.359 1 98.88 170 VAL B N 1
ATOM 2791 C CA . VAL B 1 170 ? -1.748 12.75 8.883 1 98.88 170 VAL B CA 1
ATOM 2792 C C . VAL B 1 170 ? -1.762 12.594 10.398 1 98.88 170 VAL B C 1
ATOM 2794 O O . VAL B 1 170 ? -1.307 11.578 10.93 1 98.88 170 VAL B O 1
ATOM 2797 N N . GLN B 1 171 ? -2.215 13.586 11.078 1 98.88 171 GLN B N 1
ATOM 2798 C CA . GLN B 1 171 ? -2.641 13.523 12.469 1 98.88 171 GLN B CA 1
ATOM 2799 C C . GLN B 1 171 ? -4.16 13.586 12.586 1 98.88 171 GLN B C 1
ATOM 2801 O O . GLN B 1 171 ? -4.789 14.508 12.062 1 98.88 171 GLN B O 1
ATOM 2806 N N . ARG B 1 172 ? -4.738 12.625 13.258 1 98.19 172 ARG B N 1
ATOM 2807 C CA . ARG B 1 172 ? -6.176 12.68 13.492 1 98.19 172 ARG B CA 1
ATOM 2808 C C . ARG B 1 172 ? -6.531 13.773 14.492 1 98.19 172 ARG B C 1
ATOM 2810 O O . ARG B 1 172 ? -5.906 13.875 15.555 1 98.19 172 ARG B O 1
ATOM 2817 N N . ILE B 1 173 ? -7.504 14.578 14.094 1 98.25 173 ILE B N 1
ATOM 2818 C CA . ILE B 1 173 ? -8.016 15.617 14.984 1 98.25 173 ILE B CA 1
ATOM 2819 C C . ILE B 1 173 ? -9.539 15.562 15.008 1 98.25 173 ILE B C 1
ATOM 2821 O O . ILE B 1 173 ? -10.156 14.766 14.289 1 98.25 173 ILE B O 1
ATOM 2825 N N . ALA B 1 174 ? -10.195 16.375 15.859 1 96.81 174 ALA B N 1
ATOM 2826 C CA . ALA B 1 174 ? -11.656 16.422 15.883 1 96.81 174 ALA B CA 1
ATOM 2827 C C . ALA B 1 174 ? -12.211 17.031 14.602 1 96.81 174 ALA B C 1
ATOM 2829 O O . ALA B 1 174 ? -11.758 18.094 14.164 1 96.81 174 ALA B O 1
ATOM 2830 N N . PRO B 1 175 ? -13.156 16.344 14.008 1 95.75 175 PRO B N 1
ATOM 2831 C CA . PRO B 1 175 ? -13.766 16.953 12.828 1 95.75 175 PRO B CA 1
ATOM 2832 C C . PRO B 1 175 ? -14.656 18.156 13.18 1 95.75 175 PRO B C 1
ATOM 2834 O O . PRO B 1 175 ? -15.023 18.328 14.344 1 95.75 175 PRO B O 1
ATOM 2837 N N . ASP B 1 176 ? -14.891 18.953 12.117 1 96.81 176 ASP B N 1
ATOM 2838 C CA . ASP B 1 176 ? -15.844 20.062 12.258 1 96.81 176 ASP B CA 1
ATOM 2839 C C . ASP B 1 176 ? -17.266 19.531 12.422 1 96.81 176 ASP B C 1
ATOM 2841 O O . ASP B 1 176 ? -17.719 18.703 11.641 1 96.81 176 ASP B O 1
ATOM 2845 N N . ALA B 1 177 ? -18 20.047 13.414 1 95 177 ALA B N 1
ATOM 2846 C CA . ALA B 1 177 ? -19.344 19.562 13.734 1 95 177 ALA B CA 1
ATOM 2847 C C . ALA B 1 177 ? -20.297 19.75 12.562 1 95 177 ALA B C 1
ATOM 2849 O O . ALA B 1 177 ? -21.156 18.906 12.297 1 95 177 ALA B O 1
ATOM 2850 N N . GLY B 1 178 ? -20.219 20.938 11.984 1 95.38 178 GLY B N 1
ATOM 2851 C CA . GLY B 1 178 ? -21.062 21.203 10.82 1 95.38 178 GLY B CA 1
ATOM 2852 C C . GLY B 1 178 ? -20.781 20.266 9.664 1 95.38 178 GLY B C 1
ATOM 2853 O O . GLY B 1 178 ? -21.719 19.812 9 1 95.38 178 GLY B O 1
ATOM 2854 N N . TRP B 1 179 ? -19.547 19.938 9.453 1 94.62 179 TRP B N 1
ATOM 2855 C CA . TRP B 1 179 ? -19.156 19 8.406 1 94.62 179 TRP B CA 1
ATOM 2856 C C . TRP B 1 179 ? -19.703 17.594 8.695 1 94.62 179 TRP B C 1
ATOM 2858 O O . TRP B 1 179 ? -20.203 16.922 7.801 1 94.62 179 TRP B O 1
ATOM 2868 N N . VAL B 1 180 ? -19.594 17.203 9.93 1 92.81 180 VAL B N 1
ATOM 2869 C CA . VAL B 1 180 ? -20.078 15.898 10.344 1 92.81 180 VAL B CA 1
ATOM 2870 C C . VAL B 1 180 ? -21.578 15.781 10.078 1 92.81 180 VAL B C 1
ATOM 2872 O O . VAL B 1 180 ? -22.031 14.797 9.5 1 92.81 180 VAL B O 1
ATOM 2875 N N . LYS B 1 181 ? -22.25 16.734 10.438 1 92.38 181 LYS B N 1
ATOM 2876 C CA . LYS B 1 181 ? -23.703 16.734 10.227 1 92.38 181 LYS B CA 1
ATOM 2877 C C . LYS B 1 181 ? -24.047 16.656 8.742 1 92.38 181 LYS B C 1
ATOM 2879 O O . LYS B 1 181 ? -24.938 15.906 8.352 1 92.38 181 LYS B O 1
ATOM 2884 N N . ALA B 1 182 ? -23.281 17.391 7.988 1 91.75 182 ALA B N 1
ATOM 2885 C CA . ALA B 1 182 ? -23.578 17.516 6.566 1 91.75 182 ALA B CA 1
ATOM 2886 C C . ALA B 1 182 ? -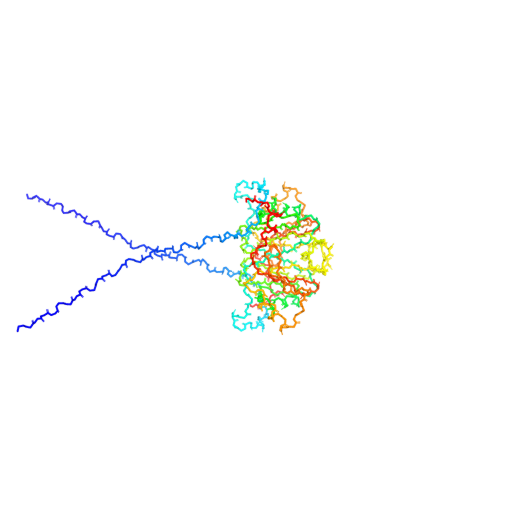23.219 16.234 5.812 1 91.75 182 ALA B C 1
ATOM 2888 O O . ALA B 1 182 ? -23.844 15.906 4.801 1 91.75 182 ALA B O 1
ATOM 2889 N N . ASN B 1 183 ? -22.281 15.492 6.324 1 89.38 183 ASN B N 1
ATOM 2890 C CA . ASN B 1 183 ? -21.703 14.43 5.512 1 89.38 183 ASN B CA 1
ATOM 2891 C C . ASN B 1 183 ? -21.953 13.055 6.121 1 89.38 183 ASN B C 1
ATOM 2893 O O . ASN B 1 183 ? -21.938 12.047 5.414 1 89.38 183 ASN B O 1
ATOM 2897 N N . LEU B 1 184 ? -22.125 12.977 7.379 1 83.12 184 LEU B N 1
ATOM 2898 C CA . LEU B 1 184 ? -22.266 11.68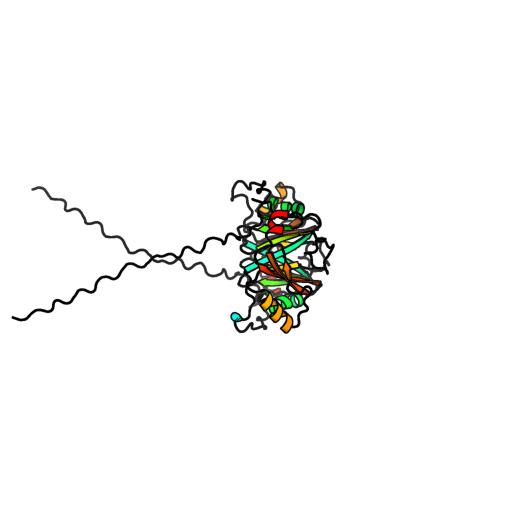8 8.047 1 83.12 184 LEU B CA 1
ATOM 2899 C C . LEU B 1 184 ? -23.641 11.539 8.656 1 83.12 184 LEU B C 1
ATOM 2901 O O . LEU B 1 184 ? -24.016 10.445 9.102 1 83.12 184 LEU B O 1
ATOM 2905 N N . GLY B 1 185 ? -24.531 12.305 8.445 1 69.56 185 GLY B N 1
ATOM 2906 C CA . GLY B 1 185 ? -25.891 12.305 8.938 1 69.56 185 GLY B CA 1
ATOM 2907 C C . GLY B 1 185 ? -25.984 12.477 10.445 1 69.56 185 GLY B C 1
ATOM 2908 O O . GLY B 1 185 ? -25 12.242 11.164 1 69.56 185 GLY B O 1
ATOM 2909 N N . ALA B 1 186 ? -26.797 13.422 11.102 1 53 186 ALA B N 1
ATOM 2910 C CA . ALA B 1 186 ? -27.156 13.609 12.5 1 53 186 ALA B CA 1
ATOM 2911 C C . ALA B 1 186 ? -27.578 12.289 13.141 1 53 186 ALA B C 1
ATOM 2913 O O . ALA B 1 186 ? -28.484 11.609 12.633 1 53 186 ALA B O 1
ATOM 2914 N N . GLU B 1 187 ? -26.484 11.305 13.383 1 41.75 187 GLU B N 1
ATOM 2915 C CA . GLU B 1 187 ? -27.25 10.492 14.328 1 41.75 187 GLU B CA 1
ATOM 2916 C C . GLU B 1 187 ? -27.812 11.344 15.461 1 41.75 187 GLU B C 1
ATOM 2918 O O . GLU B 1 187 ? -27.188 12.336 15.859 1 41.75 187 GLU B O 1
#

Solvent-accessible surface area (backbone atoms only — not comparable to full-atom values): 21318 Å² total; per-residue (Å²): 133,82,80,77,80,74,80,78,77,78,77,82,76,79,74,81,79,76,68,67,73,70,70,78,71,80,74,65,64,78,82,48,51,53,66,72,70,71,72,78,71,62,71,76,52,82,81,74,41,62,67,46,68,31,40,33,47,47,38,30,24,94,47,15,62,67,53,50,44,54,41,39,73,72,52,44,34,40,79,57,29,60,50,88,56,33,26,31,27,32,37,93,66,35,64,48,42,30,52,27,22,29,24,16,76,42,85,86,37,56,80,95,49,50,68,43,67,46,58,56,37,39,34,39,29,32,90,52,37,68,60,49,50,52,52,43,43,76,70,67,52,58,66,76,36,65,83,38,81,41,56,88,16,35,30,30,32,28,30,69,46,66,79,68,13,38,42,30,38,30,13,82,48,80,49,37,66,70,52,42,43,75,71,58,51,76,122,137,80,82,78,80,74,81,77,78,77,76,84,75,78,72,83,78,75,68,69,73,69,70,77,69,78,74,64,63,77,84,47,52,53,67,73,72,72,71,76,70,63,71,73,52,84,80,73,42,61,68,48,67,29,39,31,46,46,37,30,24,94,47,15,63,68,53,51,46,54,42,39,73,72,52,42,33,40,81,56,28,58,51,87,56,32,26,31,28,31,38,94,65,36,65,48,41,30,52,27,23,29,25,15,78,41,86,85,36,56,79,93,50,51,69,42,66,45,58,56,38,38,34,40,30,31,90,51,37,68,61,49,50,53,52,43,44,75,70,66,51,57,66,77,37,67,83,40,80,43,54,87,16,35,32,30,31,29,31,69,44,66,78,69,13,37,42,32,37,30,12,82,47,80,50,36,66,70,50,42,42,73,72,58,52,75,122

Radius of gyration: 26.59 Å; Cα contacts (8 Å, |Δi|>4): 684; chains: 2; bounding box: 55×73×102 Å

InterPro domains:
  IPR004360 Glyoxalase/fosfomycin resistance/dioxygenase domain [PF00903] (68-169)
  IPR029068 Glyoxalase/Bleomycin resistance protein/Dihydroxybiphenyl dioxygenase [SSF54593] (66-172)
  IPR037523 Vicinal oxygen chelate (VOC), core domain [PS51819] (53-172)

Foldseek 3Di:
DDPPPPPPDPPPDDDDPCPVVPDPPPPPPVPPQDPPDPPPVCPVDPVPDDDAQADEDEWADQAFVVQVVQCVVQPVWDWPDDDRFKTWIDHPVDHRYIYMYGHLQDPVHDPVCRPHGDAAEEEDEDADQPVSVVVVVVVPWDWPAPQDQDQSFWGKTWTAGPPGHIYMYIYGGDHHPVVSCVPRNDD/DDPPPPPPDPDPDDDPPCPVVPDPPPPPPVPPQDPPDPPPPCPPDPVPDDDAQADEDEWADQAFVVQVVQCVVQPVWDWPDDDRFKTWIDHPVDPRYIYMYGHLQDPVHDPVCRPHGDAAEEEDEDADAPVSVVVVVVVPWDWPAPQDQDQQFWGKTWTAGPPGHIYMYIYGGDHHPVVSCVPRNDD